Protein AF-A0A927LP57-F1 (afdb_monomer_lite)

pLDDT: mean 94.75, std 4.97, range [56.66, 98.31]

Foldseek 3Di:
DDLLVLQVVLQVCLVVVNLVVNQVSLVPDDPVSLLVSLVNHDLSSLVSCLVVVVSHDDDVSSNLSSVLSNQVPDQDDPVSLVVLLVSCVVPVRVSSVVSLLVCLQVVVDDPVSLVVCVVRNDDDPSSVLSSLLSVLVVCVVVLAADDLVNVVVCVVSVVLVSLLSCLVSVRYDLVSLVVLDQDDVPDPPNVSSNSSNVSSVVSVVD

Radius of gyration: 22.89 Å; chains: 1; bounding box: 53×31×64 Å

Structure (mmCIF, N/CA/C/O backbone):
data_AF-A0A927LP57-F1
#
_entry.id   AF-A0A927LP57-F1
#
loop_
_atom_site.group_PDB
_atom_site.id
_atom_site.type_symbol
_atom_site.label_atom_id
_atom_site.label_alt_id
_atom_site.label_comp_id
_atom_site.label_asym_id
_atom_site.label_entity_id
_atom_site.label_seq_id
_atom_site.pdbx_PDB_ins_code
_atom_site.Cartn_x
_atom_site.Cartn_y
_atom_site.Cartn_z
_atom_site.occupancy
_atom_site.B_iso_or_equiv
_atom_site.auth_seq_id
_atom_site.auth_comp_id
_atom_site.auth_asym_id
_atom_site.auth_atom_id
_atom_site.pdbx_PDB_model_num
ATOM 1 N N . MET A 1 1 ? 2.722 -14.437 -33.684 1.00 67.25 1 MET A N 1
ATOM 2 C CA . MET A 1 1 ? 3.941 -14.360 -32.850 1.00 67.25 1 MET A CA 1
ATOM 3 C C . MET A 1 1 ? 3.487 -14.418 -31.405 1.00 67.25 1 MET A C 1
ATOM 5 O O . MET A 1 1 ? 2.528 -13.724 -31.102 1.00 67.25 1 MET A O 1
ATOM 9 N N . SER A 1 2 ? 4.063 -15.284 -30.567 1.00 91.06 2 SER A N 1
ATOM 10 C CA . SER A 1 2 ? 3.601 -15.417 -29.177 1.00 91.06 2 SER A CA 1
ATOM 11 C C . SER A 1 2 ? 4.070 -14.239 -28.317 1.00 91.06 2 SER A C 1
ATOM 13 O O . SER A 1 2 ? 5.077 -13.599 -28.642 1.00 91.06 2 SER A O 1
ATOM 15 N N . LEU A 1 3 ? 3.360 -13.975 -27.219 1.00 94.00 3 LEU A N 1
ATOM 16 C CA . LEU A 1 3 ? 3.694 -12.899 -26.287 1.00 94.00 3 LEU A CA 1
ATOM 17 C C . LEU A 1 3 ? 5.066 -13.122 -25.633 1.00 94.00 3 LEU A C 1
ATOM 19 O O . LEU A 1 3 ? 5.843 -12.184 -25.497 1.00 94.00 3 LEU A O 1
ATOM 23 N N . GLU A 1 4 ? 5.422 -14.374 -25.340 1.00 95.94 4 GLU A N 1
ATOM 24 C CA . GLU A 1 4 ? 6.730 -14.744 -24.785 1.00 95.94 4 GLU A CA 1
ATOM 25 C C . GLU A 1 4 ? 7.865 -14.471 -25.776 1.00 95.94 4 GLU A C 1
ATOM 27 O O . GLU A 1 4 ? 8.953 -14.051 -25.393 1.00 95.94 4 GLU A O 1
ATOM 32 N N . THR A 1 5 ? 7.617 -14.682 -27.073 1.00 96.31 5 THR A N 1
ATOM 33 C CA . THR A 1 5 ? 8.593 -14.354 -28.121 1.00 96.31 5 THR A CA 1
ATOM 34 C C . THR A 1 5 ? 8.759 -12.841 -28.256 1.00 96.31 5 THR A C 1
ATOM 36 O O . THR A 1 5 ? 9.854 -12.361 -28.542 1.00 96.31 5 THR A O 1
ATOM 39 N N . ALA A 1 6 ? 7.686 -12.069 -28.066 1.00 96.44 6 ALA A N 1
ATOM 40 C CA . ALA A 1 6 ? 7.769 -10.615 -28.023 1.00 96.44 6 ALA A CA 1
ATOM 41 C C . ALA A 1 6 ? 8.547 -10.117 -26.802 1.00 96.44 6 ALA A C 1
ATOM 43 O O . ALA A 1 6 ? 9.437 -9.294 -26.989 1.00 96.44 6 ALA A O 1
ATOM 44 N N . ALA A 1 7 ? 8.274 -10.659 -25.612 1.00 97.56 7 ALA A N 1
ATOM 45 C CA . ALA A 1 7 ? 8.976 -10.315 -24.377 1.00 97.56 7 ALA A CA 1
ATOM 46 C C . ALA A 1 7 ? 10.491 -10.526 -24.506 1.00 97.56 7 ALA A C 1
ATOM 48 O O . ALA A 1 7 ? 11.238 -9.562 -24.404 1.00 97.56 7 ALA A O 1
ATOM 49 N N . LYS A 1 8 ? 10.929 -11.727 -24.915 1.00 97.50 8 LYS A N 1
ATOM 50 C CA . LYS A 1 8 ? 12.360 -12.033 -25.104 1.00 97.50 8 LYS A CA 1
ATOM 51 C C . LYS A 1 8 ? 13.067 -11.070 -26.054 1.00 97.50 8 LYS A C 1
ATOM 53 O O . LYS A 1 8 ? 14.202 -10.677 -25.819 1.00 97.50 8 LYS A O 1
ATOM 58 N N . GLN A 1 9 ? 12.401 -10.684 -27.142 1.00 97.56 9 GLN A N 1
ATOM 59 C CA . GLN A 1 9 ? 12.981 -9.717 -28.072 1.00 97.56 9 GLN A CA 1
ATOM 60 C C . GLN A 1 9 ? 13.046 -8.317 -27.464 1.00 97.56 9 GLN A C 1
ATOM 62 O O . GLN A 1 9 ? 14.027 -7.620 -27.684 1.00 97.56 9 GLN A O 1
ATOM 67 N N . ILE A 1 10 ? 12.044 -7.904 -26.686 1.00 97.88 10 ILE A N 1
ATOM 68 C CA . ILE A 1 10 ? 12.097 -6.640 -25.942 1.00 97.88 10 ILE A CA 1
ATOM 69 C C . ILE A 1 10 ? 13.270 -6.657 -24.950 1.00 97.88 10 ILE A C 1
ATOM 71 O O . ILE A 1 10 ? 14.004 -5.673 -24.890 1.00 97.88 10 ILE A O 1
ATOM 75 N N . ASP A 1 11 ? 13.500 -7.771 -24.252 1.00 98.19 11 ASP A N 1
ATOM 76 C CA . ASP A 1 11 ? 14.625 -7.913 -23.320 1.00 98.19 11 ASP A CA 1
ATOM 77 C C . ASP A 1 11 ? 15.984 -7.782 -24.030 1.00 98.19 11 ASP A C 1
ATOM 79 O O . ASP A 1 11 ? 16.848 -7.007 -23.614 1.00 98.19 11 ASP A O 1
ATOM 83 N N . GLU A 1 12 ? 16.164 -8.456 -25.171 1.00 97.69 12 GLU A N 1
ATOM 84 C CA . GLU A 1 12 ? 17.377 -8.328 -25.990 1.00 97.69 12 GLU A CA 1
ATOM 85 C C . GLU A 1 12 ? 17.610 -6.894 -26.495 1.00 97.69 12 GLU A C 1
ATOM 87 O O . GLU A 1 12 ? 18.753 -6.431 -26.561 1.00 97.69 12 GLU A O 1
ATOM 92 N N . LEU A 1 13 ? 16.538 -6.185 -26.860 1.00 97.69 13 LEU A N 1
ATOM 93 C CA . LEU A 1 13 ? 16.599 -4.794 -27.310 1.00 97.69 13 LEU A CA 1
ATOM 94 C C . LEU A 1 13 ? 16.943 -3.836 -26.160 1.00 97.69 13 LEU A C 1
ATOM 96 O O . LEU A 1 13 ? 17.666 -2.863 -26.383 1.00 97.69 13 LEU A O 1
ATOM 100 N N . ALA A 1 14 ? 16.470 -4.111 -24.941 1.00 97.12 14 ALA A N 1
ATOM 101 C CA . ALA A 1 14 ? 16.766 -3.307 -23.755 1.00 97.12 14 ALA A CA 1
ATOM 102 C C . ALA A 1 14 ? 18.251 -3.373 -23.382 1.00 97.12 14 ALA A C 1
ATOM 104 O O . ALA A 1 14 ? 18.864 -2.337 -23.130 1.00 97.12 14 ALA A O 1
ATOM 105 N N . ILE A 1 15 ? 18.867 -4.558 -23.471 1.00 96.44 15 ILE A N 1
ATOM 106 C CA . ILE A 1 15 ? 20.320 -4.738 -23.281 1.00 96.44 15 ILE A CA 1
ATOM 107 C C . ILE A 1 15 ? 21.130 -3.874 -24.263 1.00 96.44 15 ILE A C 1
ATOM 109 O O . ILE A 1 15 ? 22.234 -3.430 -23.950 1.00 96.44 15 ILE A O 1
ATOM 113 N N . ARG A 1 16 ? 20.585 -3.624 -25.458 1.00 96.62 16 ARG A N 1
ATOM 114 C CA . ARG A 1 16 ? 21.227 -2.855 -26.535 1.00 96.62 16 ARG A CA 1
ATOM 115 C C . ARG A 1 16 ? 20.821 -1.375 -26.564 1.00 96.62 16 ARG A C 1
ATOM 117 O O . ARG A 1 16 ? 21.179 -0.692 -27.520 1.00 96.62 16 ARG A O 1
ATOM 124 N N . ASP A 1 17 ? 20.069 -0.891 -25.571 1.00 95.19 17 ASP A N 1
ATOM 125 C CA . ASP A 1 17 ? 19.531 0.482 -25.496 1.00 95.19 17 ASP A CA 1
ATOM 126 C C . ASP A 1 17 ? 18.696 0.899 -26.734 1.00 95.19 17 ASP A C 1
ATOM 128 O O . ASP A 1 17 ? 18.686 2.053 -27.166 1.00 95.19 17 ASP A O 1
ATOM 132 N N . GLN A 1 18 ? 17.960 -0.044 -27.335 1.00 96.62 18 GLN A N 1
ATOM 133 C CA . GLN A 1 18 ? 17.196 0.185 -28.570 1.00 96.62 18 GLN A CA 1
ATOM 134 C C . GLN A 1 18 ? 15.740 0.608 -28.296 1.00 96.62 18 GLN A C 1
ATOM 136 O O . GLN A 1 18 ? 14.795 -0.071 -28.709 1.00 96.62 18 GLN A O 1
ATOM 141 N N . ALA A 1 19 ? 15.550 1.750 -27.623 1.00 95.44 19 ALA A N 1
ATOM 142 C CA . ALA A 1 19 ? 14.233 2.250 -27.197 1.00 95.44 19 ALA A CA 1
ATOM 143 C C . ALA A 1 19 ? 13.186 2.336 -28.326 1.00 95.44 19 ALA A C 1
ATOM 145 O O . ALA A 1 19 ? 12.059 1.880 -28.140 1.00 95.44 19 ALA A O 1
ATOM 146 N N . ASP A 1 20 ? 13.554 2.832 -29.512 1.00 96.25 20 ASP A N 1
ATOM 147 C CA . ASP A 1 20 ? 12.623 2.938 -30.649 1.00 96.25 20 ASP A CA 1
ATOM 148 C C . ASP A 1 20 ? 12.115 1.564 -31.102 1.00 96.25 20 ASP A C 1
ATOM 150 O O . ASP A 1 20 ? 10.939 1.390 -31.424 1.00 96.25 20 ASP A O 1
ATOM 154 N N . SER A 1 21 ? 12.992 0.556 -31.078 1.00 97.06 21 SER A N 1
ATOM 155 C CA . SER A 1 21 ? 12.637 -0.817 -31.452 1.00 97.06 21 SER A CA 1
ATOM 156 C C . SER A 1 21 ? 11.738 -1.470 -30.404 1.00 97.06 21 SER A C 1
ATOM 158 O O . SER A 1 21 ? 10.791 -2.169 -30.763 1.00 97.06 21 SER A O 1
ATOM 160 N N . ILE A 1 22 ? 11.982 -1.204 -29.117 1.00 97.38 22 ILE A N 1
ATOM 161 C CA . ILE A 1 22 ? 11.099 -1.634 -28.023 1.00 97.38 22 ILE A CA 1
ATOM 162 C C . ILE A 1 22 ? 9.716 -1.000 -28.186 1.00 97.38 22 ILE A C 1
ATOM 164 O O . ILE A 1 22 ? 8.706 -1.696 -28.102 1.00 97.38 22 ILE A O 1
ATOM 168 N N . ASN A 1 23 ? 9.668 0.303 -28.472 1.00 96.12 23 ASN A N 1
ATOM 169 C CA . ASN A 1 23 ? 8.427 1.049 -28.644 1.00 96.12 23 ASN A CA 1
ATOM 170 C C . ASN A 1 23 ? 7.586 0.479 -29.795 1.00 96.12 23 ASN A C 1
ATOM 172 O O . ASN A 1 23 ? 6.424 0.128 -29.597 1.00 96.12 23 ASN A O 1
ATOM 176 N N . LEU A 1 24 ? 8.194 0.289 -30.972 1.00 96.06 24 LEU A N 1
ATOM 177 C CA . LEU A 1 24 ? 7.538 -0.354 -32.115 1.00 96.06 24 LEU A CA 1
ATOM 178 C C . LEU A 1 24 ? 7.051 -1.761 -31.773 1.00 96.06 24 LEU A C 1
ATOM 180 O O . LEU A 1 24 ? 5.960 -2.162 -32.183 1.00 96.06 24 LEU A O 1
ATOM 184 N N . ARG A 1 25 ? 7.844 -2.516 -31.007 1.00 96.31 25 ARG A N 1
ATOM 185 C CA . ARG A 1 25 ? 7.491 -3.884 -30.652 1.00 96.31 25 ARG A CA 1
ATOM 186 C C . ARG A 1 25 ? 6.288 -3.941 -29.722 1.00 96.31 25 ARG A C 1
ATOM 188 O O . ARG A 1 25 ? 5.373 -4.707 -30.008 1.00 96.31 25 ARG A O 1
ATOM 195 N N . ILE A 1 26 ? 6.253 -3.123 -28.674 1.00 96.25 26 ILE A N 1
ATOM 196 C CA . ILE A 1 26 ? 5.101 -3.040 -27.767 1.00 96.25 26 ILE A CA 1
ATOM 197 C C . ILE A 1 26 ? 3.864 -2.558 -28.533 1.00 96.25 26 ILE A C 1
ATOM 199 O O . ILE A 1 26 ? 2.825 -3.205 -28.463 1.00 96.25 26 ILE A O 1
ATOM 203 N N . LEU A 1 27 ? 3.983 -1.507 -29.349 1.00 96.19 27 LEU A N 1
ATOM 204 C CA . LEU A 1 27 ? 2.865 -0.971 -30.137 1.00 96.19 27 LEU A CA 1
ATOM 205 C C . LEU A 1 27 ? 2.302 -1.960 -31.170 1.00 96.19 27 LEU A C 1
ATOM 207 O O . LEU A 1 27 ? 1.139 -1.847 -31.550 1.00 96.19 27 LEU A O 1
ATOM 211 N N . SER A 1 28 ? 3.099 -2.935 -31.616 1.00 95.69 28 SER A N 1
ATOM 212 C CA . SER A 1 28 ? 2.641 -3.990 -32.529 1.00 95.69 28 SER A CA 1
ATOM 213 C C . SER A 1 28 ? 1.799 -5.085 -31.858 1.00 95.69 28 SER A C 1
ATOM 215 O O . SER A 1 28 ? 1.191 -5.900 -32.553 1.00 95.69 28 SER A O 1
ATOM 217 N N . LEU A 1 29 ? 1.770 -5.131 -30.521 1.00 96.19 29 LEU A N 1
ATOM 218 C CA . LEU A 1 29 ? 0.961 -6.078 -29.756 1.00 96.19 29 LEU A CA 1
ATOM 219 C C . LEU A 1 29 ? -0.501 -5.624 -29.679 1.00 96.19 29 LEU A C 1
ATOM 221 O O . LEU A 1 29 ? -0.807 -4.436 -29.796 1.00 96.19 29 LEU A O 1
ATOM 225 N N . SER A 1 30 ? -1.411 -6.566 -29.417 1.00 95.56 30 SER A N 1
ATOM 226 C CA . SER A 1 30 ? -2.801 -6.223 -29.100 1.00 95.56 30 SER A CA 1
ATOM 227 C C . SER A 1 30 ? -2.873 -5.410 -27.800 1.00 95.56 30 SER A C 1
ATOM 229 O O . SER A 1 30 ? -2.013 -5.549 -26.934 1.00 95.56 30 SER A O 1
ATOM 231 N N . SER A 1 31 ? -3.909 -4.592 -27.602 1.00 94.12 31 SER A N 1
ATOM 232 C CA . SER A 1 31 ? -4.035 -3.779 -26.378 1.00 94.12 31 SER A CA 1
ATOM 233 C C . SER A 1 31 ? -4.022 -4.619 -25.091 1.00 94.12 31 SER A C 1
ATOM 235 O O . SER A 1 31 ? -3.426 -4.215 -24.097 1.00 94.12 31 SER A O 1
ATOM 237 N N . SER A 1 32 ? -4.624 -5.814 -25.115 1.00 94.50 32 SER A N 1
ATOM 238 C CA . SER A 1 32 ? -4.597 -6.749 -23.978 1.00 94.50 32 SER A CA 1
ATOM 239 C C . SER A 1 32 ? -3.185 -7.270 -23.695 1.00 94.50 32 SER A C 1
ATOM 241 O O . SER A 1 32 ? -2.778 -7.388 -22.538 1.00 94.50 32 SER A O 1
ATOM 243 N N . ASP A 1 33 ? -2.431 -7.567 -24.752 1.00 96.75 33 ASP A N 1
ATOM 244 C CA . ASP A 1 33 ? -1.053 -8.043 -24.660 1.00 96.75 33 ASP A CA 1
ATOM 245 C C . ASP A 1 33 ? -0.110 -6.941 -24.175 1.00 96.75 33 ASP A C 1
ATOM 247 O O . ASP A 1 33 ? 0.752 -7.201 -23.340 1.00 96.75 33 ASP A O 1
ATOM 251 N N . GLN A 1 34 ? -0.305 -5.700 -24.633 1.00 96.25 34 GLN A N 1
ATOM 252 C CA . GLN A 1 34 ? 0.455 -4.541 -24.158 1.00 96.25 34 GLN A CA 1
ATOM 253 C C . GLN A 1 34 ? 0.298 -4.356 -22.648 1.00 96.25 34 GLN A C 1
ATOM 255 O O . GLN A 1 34 ? 1.288 -4.207 -21.940 1.00 96.25 34 GLN A O 1
ATOM 260 N N . LEU A 1 35 ? -0.930 -4.436 -22.130 1.00 95.56 35 LEU A N 1
ATOM 261 C CA . LEU A 1 35 ? -1.181 -4.324 -20.691 1.00 95.56 35 LEU A CA 1
ATOM 262 C C . LEU A 1 35 ? -0.593 -5.497 -19.895 1.00 95.56 35 LEU A C 1
ATOM 264 O O . LEU A 1 35 ? -0.274 -5.336 -18.720 1.00 95.56 35 LEU A O 1
ATOM 268 N N . SER A 1 36 ? -0.405 -6.661 -20.521 1.00 96.12 36 SER A N 1
ATOM 269 C CA . SER A 1 36 ? 0.056 -7.887 -19.855 1.00 96.12 36 SER A CA 1
ATOM 270 C C . SER A 1 36 ? 1.558 -8.155 -20.005 1.00 96.12 36 SER A C 1
ATOM 272 O O . SER A 1 36 ? 2.104 -8.965 -19.256 1.00 96.12 36 SER A O 1
ATOM 274 N N . ILE A 1 37 ? 2.246 -7.475 -20.932 1.00 96.88 37 ILE A N 1
ATOM 275 C CA . ILE A 1 37 ? 3.642 -7.779 -21.294 1.00 96.88 37 ILE A CA 1
ATOM 276 C C . ILE A 1 37 ? 4.598 -7.682 -20.102 1.00 96.88 37 ILE A C 1
ATOM 278 O O . ILE A 1 37 ? 5.521 -8.481 -19.991 1.00 96.88 37 ILE A O 1
ATOM 282 N N . HIS A 1 38 ? 4.332 -6.765 -19.167 1.00 96.38 38 HIS A N 1
ATOM 283 C CA . HIS A 1 38 ? 5.128 -6.557 -17.956 1.00 96.38 38 HIS A CA 1
ATOM 284 C C . HIS A 1 38 ? 5.298 -7.828 -17.107 1.00 96.38 38 HIS A C 1
ATOM 286 O O . HIS A 1 38 ? 6.255 -7.929 -16.346 1.00 96.38 38 HIS A O 1
ATOM 292 N N . GLY A 1 39 ? 4.380 -8.796 -17.214 1.00 95.62 39 GLY A N 1
ATOM 293 C CA . GLY A 1 39 ? 4.465 -10.070 -16.502 1.00 95.62 39 GLY A CA 1
ATOM 294 C C . GLY A 1 39 ? 5.529 -11.029 -17.045 1.00 95.62 39 GLY A C 1
ATOM 295 O O . GLY A 1 39 ? 5.815 -12.025 -16.386 1.00 95.62 39 GLY A O 1
ATOM 296 N N . LEU A 1 40 ? 6.090 -10.744 -18.225 1.00 97.12 40 LEU A N 1
ATOM 297 C CA . LEU A 1 40 ? 7.044 -11.602 -18.933 1.00 97.12 40 LEU A CA 1
ATOM 298 C C . LEU A 1 40 ? 8.413 -10.952 -19.163 1.00 97.12 40 LEU A C 1
ATOM 300 O O . LEU A 1 40 ? 9.319 -11.650 -19.601 1.00 97.12 40 LEU A O 1
ATOM 304 N N . LEU A 1 41 ? 8.546 -9.645 -18.920 1.00 97.69 41 LEU A N 1
ATOM 305 C CA . LEU A 1 41 ? 9.805 -8.921 -19.101 1.00 97.69 41 LEU A CA 1
ATOM 306 C C . LEU A 1 41 ? 10.765 -9.191 -17.942 1.00 97.69 41 LEU A C 1
ATOM 308 O O . LEU A 1 41 ? 10.347 -9.286 -16.783 1.00 97.69 41 LEU A O 1
ATOM 312 N N . ASP A 1 42 ? 12.056 -9.230 -18.254 1.00 96.94 42 ASP A N 1
ATOM 313 C CA . ASP A 1 42 ? 13.093 -9.391 -17.243 1.00 96.94 42 ASP A CA 1
ATOM 314 C C . ASP A 1 42 ? 13.198 -8.144 -16.340 1.00 96.94 42 ASP A C 1
ATOM 316 O O . ASP A 1 42 ? 12.939 -7.018 -16.785 1.00 96.94 42 ASP A O 1
ATOM 320 N N . PRO A 1 43 ? 13.639 -8.285 -15.072 1.00 95.75 43 PRO A N 1
ATOM 321 C CA . PRO A 1 43 ? 13.762 -7.154 -14.148 1.00 95.75 43 PRO A CA 1
ATOM 322 C C . PRO A 1 43 ? 14.608 -5.994 -14.691 1.00 95.75 43 PRO A C 1
ATOM 324 O O . PRO A 1 43 ? 14.244 -4.834 -14.510 1.00 95.75 43 PRO A O 1
ATOM 327 N N . GLY A 1 44 ? 15.700 -6.298 -15.405 1.00 96.31 44 GLY A N 1
ATOM 328 C CA . GLY A 1 44 ? 16.550 -5.278 -16.026 1.00 96.31 44 GLY A CA 1
ATOM 329 C C . GLY A 1 44 ? 15.829 -4.488 -17.121 1.00 96.31 44 GLY A C 1
ATOM 330 O O . GLY A 1 44 ? 16.024 -3.282 -17.246 1.00 96.31 44 GLY A O 1
ATOM 331 N N . THR A 1 45 ? 14.938 -5.137 -17.869 1.00 97.69 45 THR A N 1
ATOM 332 C CA . THR A 1 45 ? 14.103 -4.500 -18.892 1.00 97.69 45 THR A CA 1
ATOM 333 C C . THR A 1 45 ? 13.030 -3.618 -18.269 1.00 97.69 45 THR A C 1
ATOM 335 O O . THR A 1 45 ? 12.819 -2.492 -18.721 1.00 97.69 45 THR A O 1
ATOM 338 N N . LEU A 1 46 ? 12.373 -4.098 -17.207 1.00 97.19 46 LEU A N 1
ATOM 339 C CA . LEU A 1 46 ? 11.401 -3.307 -16.450 1.00 97.19 46 LEU A CA 1
ATOM 340 C C . LEU A 1 46 ? 12.049 -2.039 -15.882 1.00 97.19 46 LEU A C 1
ATOM 342 O O . LEU A 1 46 ? 11.485 -0.951 -16.020 1.00 97.19 46 LEU A O 1
ATOM 346 N N . GLU A 1 47 ? 13.245 -2.158 -15.301 1.00 95.50 47 GLU A N 1
ATOM 347 C CA . GLU A 1 47 ? 14.004 -1.010 -14.803 1.00 95.50 47 GLU A CA 1
ATOM 348 C C . GLU A 1 47 ? 14.407 -0.072 -15.943 1.00 95.50 47 GLU A C 1
ATOM 350 O O . GLU A 1 47 ? 14.156 1.132 -15.860 1.00 95.50 47 GLU A O 1
ATOM 355 N N . TYR A 1 48 ? 14.953 -0.609 -17.037 1.00 96.69 48 TYR A N 1
ATOM 356 C CA . TYR A 1 48 ? 15.336 0.177 -18.206 1.00 96.69 48 TYR A CA 1
ATOM 357 C C . TYR A 1 48 ? 14.164 1.013 -18.734 1.00 96.69 48 TYR A C 1
ATOM 359 O O . TYR A 1 48 ? 14.309 2.228 -18.891 1.00 96.69 48 TYR A O 1
ATOM 367 N N . ILE A 1 49 ? 12.996 0.396 -18.948 1.00 96.25 49 ILE A N 1
ATOM 368 C CA . ILE A 1 49 ? 11.801 1.097 -19.433 1.00 96.25 49 ILE A CA 1
ATOM 369 C C . ILE A 1 49 ? 11.321 2.125 -18.402 1.00 96.25 49 ILE A C 1
ATOM 371 O O . ILE A 1 49 ? 11.024 3.256 -18.774 1.00 96.25 49 ILE A O 1
ATOM 375 N N . THR A 1 50 ? 11.299 1.783 -17.111 1.00 94.38 50 THR A N 1
ATOM 376 C CA . THR A 1 50 ? 10.843 2.686 -16.036 1.00 94.38 50 THR A CA 1
ATOM 377 C C . THR A 1 50 ? 11.714 3.945 -15.929 1.00 94.38 50 THR A C 1
ATOM 379 O O . THR A 1 50 ? 11.190 5.062 -15.842 1.00 94.38 50 THR A O 1
ATOM 382 N N . MET A 1 51 ? 13.040 3.790 -16.009 1.00 92.00 51 MET A N 1
ATOM 383 C CA . MET A 1 51 ? 14.002 4.903 -15.968 1.00 92.00 51 MET A CA 1
ATOM 384 C C . MET A 1 51 ? 13.981 5.755 -17.241 1.00 92.00 51 MET A C 1
ATOM 386 O O . MET A 1 51 ? 14.291 6.943 -17.197 1.00 92.00 51 MET A O 1
ATOM 390 N N . ASN A 1 52 ? 13.599 5.164 -18.374 1.00 93.50 52 ASN A N 1
ATOM 391 C CA . ASN A 1 52 ? 13.580 5.811 -19.684 1.00 93.50 52 ASN A CA 1
ATOM 392 C C . ASN A 1 52 ? 12.160 6.089 -20.196 1.00 93.50 52 ASN A C 1
ATOM 394 O O . ASN A 1 52 ? 11.989 6.344 -21.384 1.00 93.50 52 ASN A O 1
ATOM 398 N N . ARG A 1 53 ? 11.138 6.055 -19.330 1.00 91.50 53 ARG A N 1
ATOM 399 C CA . ARG A 1 53 ? 9.708 6.057 -19.711 1.00 91.50 53 ARG A CA 1
ATOM 400 C C . ARG A 1 53 ? 9.307 7.179 -20.679 1.00 91.50 53 ARG A C 1
ATOM 402 O O . ARG A 1 53 ? 8.463 6.970 -21.543 1.00 91.50 53 ARG A O 1
ATOM 409 N N . VAL A 1 54 ? 9.963 8.338 -20.579 1.00 91.38 54 VAL A N 1
ATOM 410 C CA . VAL A 1 54 ? 9.753 9.510 -21.449 1.00 91.38 54 VAL A CA 1
ATOM 411 C C . VAL A 1 54 ? 10.149 9.273 -22.912 1.00 91.38 54 VAL A C 1
ATOM 413 O O . VAL A 1 54 ? 9.676 9.984 -23.791 1.00 91.38 54 VAL A O 1
ATOM 416 N N . ARG A 1 55 ? 11.005 8.279 -23.190 1.00 94.12 55 ARG A N 1
ATOM 417 C CA . ARG A 1 55 ? 11.421 7.882 -24.547 1.00 94.12 55 ARG A CA 1
ATOM 418 C C . ARG A 1 55 ? 10.371 7.020 -25.253 1.00 94.12 55 ARG A C 1
ATOM 420 O O . ARG A 1 55 ? 10.492 6.795 -26.451 1.00 94.12 55 ARG A O 1
ATOM 427 N N . PHE A 1 56 ? 9.362 6.527 -24.535 1.00 94.94 56 PHE A N 1
ATOM 428 C CA . PHE A 1 56 ? 8.365 5.608 -25.076 1.00 94.94 56 PHE A CA 1
ATOM 429 C C . PHE A 1 56 ? 7.023 6.297 -25.315 1.00 94.94 56 PHE A C 1
ATOM 431 O O . PHE A 1 56 ? 6.545 7.078 -24.491 1.00 94.94 56 PHE A O 1
ATOM 438 N N . THR A 1 57 ? 6.388 5.965 -26.440 1.00 94.75 57 THR A N 1
ATOM 439 C CA . THR A 1 57 ? 5.144 6.603 -26.899 1.00 94.75 57 THR A CA 1
ATOM 440 C C . THR A 1 57 ? 3.924 5.690 -26.800 1.00 94.75 57 THR A C 1
ATOM 442 O O . THR A 1 57 ? 2.850 6.082 -27.247 1.00 94.75 57 THR A O 1
ATOM 445 N N . PHE A 1 58 ? 4.070 4.471 -26.272 1.00 93.69 58 PHE A N 1
ATOM 446 C CA . PHE A 1 58 ? 2.919 3.641 -25.921 1.00 93.69 58 PHE A CA 1
ATOM 447 C C . PHE A 1 58 ? 2.134 4.235 -24.744 1.00 93.69 58 PHE A C 1
ATOM 449 O O . PHE A 1 58 ? 2.608 5.143 -24.057 1.00 93.69 58 PHE A O 1
ATOM 456 N N . ASP A 1 59 ? 0.916 3.731 -24.561 1.00 93.44 59 ASP A N 1
ATOM 457 C CA . ASP A 1 59 ? -0.081 4.281 -23.645 1.00 93.44 59 ASP A CA 1
ATOM 458 C C . ASP A 1 59 ? 0.404 4.346 -22.186 1.00 93.44 59 ASP A C 1
ATOM 460 O O . ASP A 1 59 ? 1.143 3.475 -21.714 1.00 93.44 59 ASP A O 1
ATOM 464 N N . ASP A 1 60 ? -0.033 5.375 -21.460 1.00 93.06 60 ASP A N 1
ATOM 465 C CA . ASP A 1 60 ? 0.377 5.590 -20.072 1.00 93.06 60 ASP A CA 1
ATOM 466 C C . ASP A 1 60 ? -0.093 4.465 -19.144 1.00 93.06 60 ASP A C 1
ATOM 468 O O . ASP A 1 60 ? 0.639 4.117 -18.221 1.00 93.06 60 ASP A O 1
ATOM 472 N N . ALA A 1 61 ? -1.219 3.799 -19.423 1.00 93.81 61 ALA A N 1
ATOM 473 C CA . ALA A 1 61 ? -1.633 2.629 -18.649 1.00 93.81 61 ALA A CA 1
ATOM 474 C C . ALA A 1 61 ? -0.603 1.491 -18.755 1.00 93.81 61 ALA A C 1
ATOM 476 O O . ALA A 1 61 ? -0.290 0.828 -17.767 1.00 93.81 61 ALA A O 1
ATOM 477 N N . VAL A 1 62 ? -0.010 1.283 -19.936 1.00 95.81 62 VAL A N 1
ATOM 478 C CA . VAL A 1 62 ? 1.048 0.278 -20.132 1.00 95.81 62 VAL A CA 1
ATOM 479 C C . VAL A 1 62 ? 2.304 0.672 -19.354 1.00 95.81 62 VAL A C 1
ATOM 481 O O . VAL A 1 62 ? 2.903 -0.176 -18.687 1.00 95.81 62 VAL A O 1
ATOM 484 N N . LYS A 1 63 ? 2.680 1.960 -19.378 1.00 95.38 63 LYS A N 1
ATOM 485 C CA . LYS A 1 63 ? 3.791 2.477 -18.563 1.00 95.38 63 LYS A CA 1
ATOM 486 C C . LYS A 1 63 ? 3.530 2.254 -17.076 1.00 95.38 63 LYS A C 1
ATOM 488 O O . LYS A 1 63 ? 4.419 1.755 -16.396 1.00 95.38 63 LYS A O 1
ATOM 493 N N . GLU A 1 64 ? 2.329 2.546 -16.577 1.00 95.31 64 GLU A N 1
ATOM 494 C CA . GLU A 1 64 ? 1.975 2.320 -15.172 1.00 95.31 64 GLU A CA 1
ATOM 495 C C . GLU A 1 64 ? 2.113 0.848 -14.773 1.00 95.31 64 GLU A C 1
ATOM 497 O O . GLU A 1 64 ? 2.703 0.545 -13.735 1.00 95.31 64 GLU A O 1
ATOM 502 N N . HIS A 1 65 ? 1.645 -0.080 -15.610 1.00 95.81 65 HIS A N 1
ATOM 503 C CA . HIS A 1 65 ? 1.797 -1.514 -15.361 1.00 95.81 65 HIS A CA 1
ATOM 504 C C . HIS A 1 65 ? 3.269 -1.953 -15.305 1.00 95.81 65 HIS A C 1
ATOM 506 O O . HIS A 1 65 ? 3.640 -2.753 -14.442 1.00 95.81 65 HIS A O 1
ATOM 512 N N . ILE A 1 66 ? 4.119 -1.409 -16.182 1.00 96.56 66 ILE A N 1
ATOM 513 C CA . ILE A 1 66 ? 5.565 -1.675 -16.184 1.00 96.56 66 ILE A CA 1
ATOM 514 C C . ILE A 1 66 ? 6.236 -1.087 -14.935 1.00 96.56 66 ILE A C 1
ATOM 516 O O . ILE A 1 66 ? 6.986 -1.796 -14.264 1.00 96.56 66 ILE A O 1
ATOM 520 N N . VAL A 1 67 ? 5.927 0.163 -14.577 1.00 96.06 67 VAL A N 1
ATOM 521 C CA . VAL A 1 67 ? 6.449 0.825 -13.367 1.00 96.06 67 VAL A CA 1
ATOM 522 C C . VAL A 1 67 ? 6.050 0.048 -12.116 1.00 96.06 67 VAL A C 1
ATOM 524 O O . VAL A 1 67 ? 6.884 -0.231 -11.254 1.00 96.06 67 VAL A O 1
ATOM 527 N N . TRP A 1 68 ? 4.789 -0.371 -12.024 1.00 96.38 68 TRP A N 1
ATOM 528 C CA . TRP A 1 68 ? 4.324 -1.199 -10.920 1.00 96.38 68 TRP A CA 1
ATOM 529 C C . TRP A 1 68 ? 5.082 -2.531 -10.855 1.00 96.38 68 TRP A C 1
ATOM 531 O O . TRP A 1 68 ? 5.556 -2.922 -9.787 1.00 96.38 68 TRP A O 1
ATOM 541 N N . ALA A 1 69 ? 5.251 -3.215 -11.991 1.00 96.50 69 ALA A N 1
ATOM 542 C CA . ALA A 1 69 ? 5.985 -4.476 -12.064 1.00 96.50 69 ALA A CA 1
ATOM 543 C C . ALA A 1 69 ? 7.462 -4.332 -11.667 1.00 96.50 69 ALA A C 1
ATOM 545 O O . ALA A 1 69 ? 7.993 -5.219 -10.998 1.00 96.50 69 ALA A O 1
ATOM 546 N N . CYS A 1 70 ? 8.094 -3.208 -12.019 1.00 96.00 70 CYS A N 1
ATOM 547 C CA . CYS A 1 70 ? 9.473 -2.883 -11.660 1.00 96.00 70 CYS A CA 1
ATOM 548 C C . CYS A 1 70 ? 9.684 -2.843 -10.136 1.00 96.00 70 CYS A C 1
ATOM 550 O O . CYS A 1 70 ? 10.717 -3.298 -9.641 1.00 96.00 70 CYS A O 1
ATOM 552 N N . TYR A 1 71 ? 8.707 -2.331 -9.379 1.00 95.44 71 TYR A N 1
ATOM 553 C CA . TYR A 1 71 ? 8.854 -2.092 -7.938 1.00 95.44 71 TYR A CA 1
ATOM 554 C C . TYR A 1 71 ? 8.147 -3.099 -7.029 1.00 95.44 71 TYR A C 1
ATOM 556 O O . TYR A 1 71 ? 8.591 -3.295 -5.901 1.00 95.44 71 TYR A O 1
ATOM 564 N N . ARG A 1 72 ? 7.078 -3.769 -7.483 1.00 92.69 72 ARG A N 1
ATOM 565 C CA . ARG A 1 72 ? 6.188 -4.578 -6.617 1.00 92.69 72 ARG A CA 1
ATOM 566 C C . ARG A 1 72 ? 6.865 -5.684 -5.802 1.00 92.69 72 ARG A C 1
ATOM 568 O O . ARG A 1 72 ? 6.317 -6.093 -4.783 1.00 92.69 72 ARG A O 1
ATOM 575 N N . ASN A 1 73 ? 8.004 -6.190 -6.272 1.00 88.31 73 ASN A N 1
ATOM 576 C CA . ASN A 1 73 ? 8.736 -7.297 -5.654 1.00 88.31 73 ASN A CA 1
ATOM 577 C C . ASN A 1 73 ? 10.048 -6.849 -4.992 1.00 88.31 73 ASN A C 1
ATOM 579 O O . ASN A 1 73 ? 10.791 -7.698 -4.507 1.00 88.31 73 ASN A O 1
ATOM 583 N N . GLN A 1 74 ? 10.360 -5.550 -5.002 1.00 92.88 74 GLN A N 1
ATOM 584 C CA . GLN A 1 74 ? 11.557 -5.046 -4.340 1.00 92.88 74 GLN A CA 1
ATOM 585 C C . GLN A 1 74 ? 11.366 -5.050 -2.823 1.00 92.88 74 GLN A C 1
ATOM 587 O O . GLN A 1 74 ? 10.270 -4.800 -2.317 1.00 92.88 74 GLN A O 1
ATOM 592 N N . GLU A 1 75 ? 12.444 -5.342 -2.099 1.00 94.06 75 GLU A N 1
ATOM 593 C CA . GLU A 1 75 ? 12.443 -5.264 -0.645 1.00 94.06 75 GLU A CA 1
ATOM 594 C C . GLU A 1 75 ? 12.265 -3.811 -0.197 1.00 94.06 75 GLU A C 1
ATOM 596 O O . GLU A 1 75 ? 12.907 -2.888 -0.710 1.00 94.06 75 GLU A O 1
ATOM 601 N N . TRP A 1 76 ? 11.368 -3.611 0.766 1.00 96.38 76 TRP A N 1
ATOM 602 C CA . TRP A 1 76 ? 11.104 -2.287 1.297 1.00 96.38 76 TRP A CA 1
ATOM 603 C C . TRP A 1 76 ? 12.314 -1.760 2.074 1.00 96.38 76 TRP A C 1
ATOM 605 O O . TRP A 1 76 ? 12.844 -2.431 2.955 1.00 96.38 76 TRP A O 1
ATOM 615 N N . SER A 1 77 ? 12.749 -0.545 1.749 1.00 96.38 77 SER A N 1
ATOM 616 C CA . SER A 1 77 ? 13.907 0.109 2.360 1.00 96.38 77 SER A CA 1
ATOM 617 C C . SER A 1 77 ? 13.799 1.628 2.236 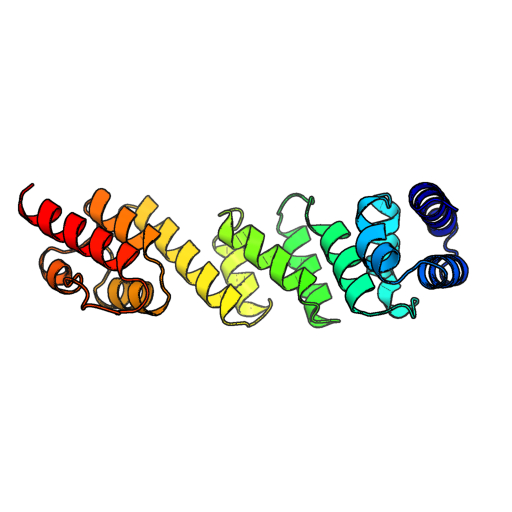1.00 96.38 77 SER A C 1
ATOM 619 O O . SER A 1 77 ? 13.053 2.135 1.394 1.00 96.38 77 SER A O 1
ATOM 621 N N . ASP A 1 78 ? 14.596 2.365 3.015 1.00 96.62 78 ASP A N 1
ATOM 622 C CA . ASP A 1 78 ? 14.694 3.829 2.898 1.00 96.62 78 ASP A CA 1
ATOM 623 C C . ASP A 1 78 ? 15.102 4.262 1.485 1.00 96.62 78 ASP A C 1
ATOM 625 O O . ASP A 1 78 ? 14.560 5.222 0.936 1.00 96.62 78 ASP A O 1
ATOM 629 N N . ALA A 1 79 ? 16.027 3.522 0.866 1.00 96.44 79 ALA A N 1
ATOM 630 C CA . ALA A 1 79 ? 16.481 3.788 -0.493 1.00 96.44 79 ALA A CA 1
ATOM 631 C C . ALA A 1 79 ? 15.340 3.640 -1.511 1.00 96.44 79 ALA A C 1
ATOM 633 O O . ALA A 1 79 ? 15.175 4.506 -2.374 1.00 96.44 79 ALA A O 1
ATOM 634 N N . LEU A 1 80 ? 14.528 2.583 -1.385 1.00 96.50 80 LEU A N 1
ATOM 635 C CA . LEU A 1 80 ? 13.362 2.384 -2.243 1.00 96.50 80 LEU A CA 1
ATOM 636 C C . LEU A 1 80 ? 12.319 3.484 -2.019 1.00 96.50 80 LEU A C 1
ATOM 638 O O . LEU A 1 80 ? 11.846 4.072 -2.988 1.00 96.50 80 LEU A O 1
ATOM 642 N N . LEU A 1 81 ? 11.998 3.816 -0.766 1.00 97.56 81 LEU A N 1
ATOM 643 C CA . LEU A 1 81 ? 11.039 4.874 -0.450 1.00 97.56 81 LEU A CA 1
ATOM 644 C C . LEU A 1 81 ? 11.463 6.225 -1.046 1.00 97.56 81 LEU A C 1
ATOM 646 O O . LEU A 1 81 ? 10.663 6.892 -1.704 1.00 97.56 81 LEU A O 1
ATOM 650 N N . LEU A 1 82 ? 12.729 6.613 -0.872 1.00 96.56 82 LEU A N 1
ATOM 651 C CA . LEU A 1 82 ? 13.272 7.845 -1.448 1.00 96.56 82 LEU A CA 1
ATOM 652 C C . LEU A 1 82 ? 13.206 7.839 -2.980 1.00 96.56 82 LEU A C 1
ATOM 654 O O . LEU A 1 82 ? 12.872 8.866 -3.578 1.00 96.56 82 LEU A O 1
ATOM 658 N N . LYS A 1 83 ? 13.484 6.692 -3.616 1.00 95.00 83 LYS A N 1
ATOM 659 C CA . LYS A 1 83 ? 13.362 6.520 -5.070 1.00 95.00 83 LYS A CA 1
ATOM 660 C C . LYS A 1 83 ? 11.914 6.721 -5.530 1.00 95.00 83 LYS A C 1
ATOM 662 O O . LYS A 1 83 ? 11.677 7.548 -6.408 1.00 95.00 83 LYS A O 1
ATOM 667 N N . LEU A 1 84 ? 10.951 6.060 -4.885 1.00 96.00 84 LEU A N 1
ATOM 668 C CA . LEU A 1 84 ? 9.522 6.174 -5.205 1.00 96.00 84 LEU A CA 1
ATOM 669 C C . LEU A 1 84 ? 9.003 7.607 -5.030 1.00 96.00 84 LEU A C 1
ATOM 671 O O . LEU A 1 84 ? 8.318 8.120 -5.910 1.00 96.00 84 LEU A O 1
ATOM 675 N N . ILE A 1 85 ? 9.366 8.281 -3.933 1.00 95.94 85 ILE A N 1
ATOM 676 C CA . ILE A 1 85 ? 8.995 9.684 -3.686 1.00 95.94 85 ILE A CA 1
ATOM 677 C C . ILE A 1 85 ? 9.567 10.600 -4.772 1.00 95.94 85 ILE A C 1
ATOM 679 O O . ILE A 1 85 ? 8.872 11.484 -5.276 1.00 95.94 85 ILE A O 1
ATOM 683 N N . LYS A 1 86 ? 10.840 10.407 -5.134 1.00 94.00 86 LYS A N 1
ATOM 684 C CA . LYS A 1 86 ? 11.494 11.202 -6.177 1.00 94.00 86 LYS A CA 1
ATOM 685 C C . LYS A 1 86 ? 10.799 11.019 -7.525 1.00 94.00 86 LYS A C 1
ATOM 687 O O . LYS A 1 86 ? 10.566 12.008 -8.211 1.00 94.00 86 LYS A O 1
ATOM 692 N N . GLU A 1 87 ? 10.477 9.783 -7.891 1.00 92.12 87 GLU A N 1
ATOM 693 C CA . GLU A 1 87 ? 9.806 9.476 -9.155 1.00 92.12 87 GLU A CA 1
ATOM 694 C C . GLU A 1 87 ? 8.377 10.003 -9.189 1.00 92.12 87 GLU A C 1
ATOM 696 O O . GLU A 1 87 ? 8.004 10.641 -10.167 1.00 92.12 87 GLU A O 1
ATOM 701 N N . TYR A 1 88 ? 7.625 9.858 -8.097 1.00 93.31 88 TYR A N 1
ATOM 702 C CA . TYR A 1 88 ? 6.258 10.367 -7.995 1.00 93.31 88 TYR A CA 1
ATOM 703 C C . TYR A 1 88 ? 6.190 11.893 -8.154 1.00 93.31 88 TYR A C 1
ATOM 705 O O . TYR A 1 88 ? 5.285 12.419 -8.796 1.00 93.31 88 TYR A O 1
ATOM 713 N N . LYS A 1 89 ? 7.177 12.624 -7.616 1.00 91.56 89 LYS A N 1
ATOM 714 C CA . LYS A 1 89 ? 7.276 14.083 -7.801 1.00 91.56 89 LYS A CA 1
ATOM 715 C C . LYS A 1 89 ? 7.544 14.495 -9.248 1.00 91.56 89 LYS A C 1
ATOM 717 O O . LYS A 1 89 ? 7.263 15.638 -9.599 1.00 91.56 89 LYS A O 1
ATOM 722 N N . GLN A 1 90 ? 8.144 13.616 -10.048 1.00 88.62 90 GLN A N 1
ATOM 723 C CA . GLN A 1 90 ? 8.386 13.868 -11.467 1.00 88.62 90 GLN A CA 1
ATOM 724 C C . GLN A 1 90 ? 7.155 13.510 -12.294 1.00 88.62 90 GLN A C 1
ATOM 726 O O . GLN A 1 90 ? 6.698 14.344 -13.065 1.00 88.62 90 GLN A O 1
ATOM 731 N N . ASP A 1 91 ? 6.617 12.305 -12.093 1.00 87.31 91 ASP A N 1
ATOM 732 C CA . ASP A 1 91 ? 5.411 11.808 -12.750 1.00 87.31 91 ASP A CA 1
ATOM 733 C C . ASP A 1 91 ? 4.521 11.090 -11.720 1.00 87.31 91 ASP A C 1
ATOM 735 O O . ASP A 1 91 ? 4.894 10.015 -11.234 1.00 87.31 91 ASP A O 1
ATOM 739 N N . PRO A 1 92 ? 3.346 11.646 -11.376 1.00 88.75 92 PRO A N 1
ATOM 740 C CA . PRO A 1 92 ? 2.498 11.137 -10.301 1.00 88.75 92 PRO A CA 1
ATOM 741 C C . PRO A 1 92 ? 1.673 9.919 -10.745 1.00 88.75 92 PRO A C 1
ATOM 743 O O . PRO A 1 92 ? 0.447 9.961 -10.804 1.00 88.75 92 PRO A O 1
ATOM 746 N N . TYR A 1 93 ? 2.349 8.820 -11.081 1.00 90.62 93 TYR A N 1
ATOM 747 C CA . TYR A 1 93 ? 1.704 7.561 -11.453 1.00 90.62 93 TYR A CA 1
ATOM 748 C C . TYR A 1 93 ? 1.060 6.874 -10.249 1.00 90.62 93 TYR A C 1
ATOM 750 O O . TYR A 1 93 ? 1.683 6.706 -9.193 1.00 90.62 93 TYR A O 1
ATOM 758 N N . VAL A 1 94 ? -0.156 6.360 -10.450 1.00 92.00 94 VAL A N 1
ATOM 759 C CA . VAL A 1 94 ? -0.935 5.635 -9.429 1.00 92.00 94 VAL A CA 1
ATOM 760 C C . VAL A 1 94 ? -0.223 4.345 -9.009 1.00 92.00 94 VAL A C 1
ATOM 762 O O . VAL A 1 94 ? -0.327 3.892 -7.863 1.00 92.00 94 VAL A O 1
ATOM 765 N N . ALA A 1 95 ? 0.570 3.771 -9.916 1.00 93.56 95 ALA A N 1
ATOM 766 C CA . ALA A 1 95 ? 1.452 2.645 -9.640 1.00 93.56 95 ALA A CA 1
ATOM 767 C C . ALA A 1 95 ? 2.381 2.906 -8.441 1.00 93.56 95 ALA A C 1
ATOM 769 O O . ALA A 1 95 ? 2.479 2.056 -7.555 1.00 93.56 95 ALA A O 1
ATOM 770 N N . LEU A 1 96 ? 3.021 4.079 -8.379 1.00 94.81 96 LEU A N 1
ATOM 771 C CA . LEU A 1 96 ? 3.966 4.434 -7.313 1.00 94.81 96 LEU A CA 1
ATOM 772 C C . LEU A 1 96 ? 3.248 4.605 -5.971 1.00 94.81 96 LEU A C 1
ATOM 774 O O . LEU A 1 96 ? 3.707 4.086 -4.951 1.00 94.81 96 LEU A O 1
ATOM 778 N N . GLU A 1 97 ? 2.079 5.253 -5.981 1.00 94.44 97 GLU A N 1
ATOM 779 C CA . GLU A 1 97 ? 1.228 5.368 -4.793 1.00 94.44 97 GLU A CA 1
ATOM 780 C C . GLU A 1 97 ? 0.841 3.991 -4.251 1.00 94.44 97 GLU A C 1
ATOM 782 O O . GLU A 1 97 ? 0.915 3.741 -3.049 1.00 94.44 97 GLU A O 1
ATOM 787 N N . SER A 1 98 ? 0.471 3.077 -5.148 1.00 94.62 98 SER A N 1
ATOM 788 C CA . SER A 1 98 ? 0.043 1.725 -4.798 1.00 94.62 98 SER A CA 1
ATOM 789 C C . SER A 1 98 ? 1.155 0.921 -4.123 1.00 94.62 98 SER A C 1
ATOM 791 O O . SER A 1 98 ? 0.876 0.146 -3.207 1.00 94.62 98 SER A O 1
ATOM 793 N N . ILE A 1 99 ? 2.418 1.109 -4.523 1.00 96.19 99 ILE A N 1
ATOM 794 C CA . ILE A 1 99 ? 3.564 0.478 -3.850 1.00 96.19 99 ILE A CA 1
ATOM 795 C C . ILE A 1 99 ? 3.707 0.999 -2.415 1.00 96.19 99 ILE A C 1
ATOM 797 O O . ILE A 1 99 ? 3.799 0.196 -1.486 1.00 96.19 99 ILE A O 1
ATOM 801 N N . ILE A 1 100 ? 3.648 2.320 -2.218 1.00 97.06 100 ILE A N 1
ATOM 802 C CA . ILE A 1 100 ? 3.749 2.940 -0.886 1.00 97.06 100 ILE A CA 1
ATOM 803 C C . ILE A 1 100 ? 2.578 2.495 0.005 1.00 97.06 100 ILE A C 1
ATOM 805 O O . ILE A 1 100 ? 2.781 2.059 1.137 1.00 97.06 100 ILE A O 1
ATOM 809 N N . ILE A 1 101 ? 1.350 2.533 -0.518 1.00 96.12 101 ILE A N 1
ATOM 810 C CA . ILE A 1 101 ? 0.141 2.078 0.184 1.00 96.12 101 ILE A CA 1
ATOM 811 C C . ILE A 1 101 ? 0.276 0.616 0.621 1.00 96.12 101 ILE A C 1
ATOM 813 O O . ILE A 1 101 ? -0.092 0.278 1.750 1.00 96.12 101 ILE A O 1
ATOM 817 N N . ASN A 1 102 ? 0.802 -0.256 -0.242 1.00 95.44 102 ASN A N 1
ATOM 818 C CA . ASN A 1 102 ? 0.999 -1.665 0.088 1.00 95.44 102 ASN A CA 1
ATOM 819 C C . ASN A 1 102 ? 2.018 -1.857 1.214 1.00 95.44 102 ASN A C 1
ATOM 821 O O . ASN A 1 102 ? 1.749 -2.645 2.120 1.00 95.44 102 ASN A O 1
ATOM 825 N N . ALA A 1 103 ? 3.130 -1.120 1.203 1.00 96.62 103 ALA A N 1
ATOM 826 C CA . ALA A 1 103 ? 4.124 -1.181 2.273 1.00 96.62 103 ALA A CA 1
ATOM 827 C C . ALA A 1 103 ? 3.535 -0.755 3.628 1.00 96.62 103 ALA A C 1
ATOM 829 O O . ALA A 1 103 ? 3.706 -1.454 4.628 1.00 96.62 103 ALA A O 1
ATOM 830 N N . VAL A 1 104 ? 2.754 0.334 3.649 1.00 97.19 104 VAL A N 1
ATOM 831 C CA . VAL A 1 104 ? 2.044 0.801 4.856 1.00 97.19 104 VAL A CA 1
ATOM 832 C C . VAL A 1 104 ? 1.008 -0.223 5.327 1.00 97.19 104 VAL A C 1
ATOM 834 O O . VAL A 1 104 ? 0.879 -0.488 6.520 1.00 97.19 104 VAL A O 1
ATOM 837 N N . THR A 1 105 ? 0.260 -0.821 4.399 1.00 95.06 105 THR A N 1
ATOM 838 C CA . THR A 1 105 ? -0.791 -1.803 4.718 1.00 95.06 105 THR A CA 1
ATOM 839 C C . THR A 1 105 ? -0.215 -3.100 5.288 1.00 95.06 105 THR A C 1
ATOM 841 O O . THR A 1 105 ? -0.860 -3.737 6.115 1.00 95.06 105 THR A O 1
ATOM 844 N N . ARG A 1 106 ? 0.990 -3.489 4.856 1.00 94.19 106 ARG A N 1
ATOM 845 C CA . ARG A 1 106 ? 1.704 -4.694 5.305 1.00 94.19 106 ARG A CA 1
ATOM 846 C C . ARG A 1 106 ? 2.603 -4.462 6.519 1.00 94.19 106 ARG A C 1
ATOM 848 O O . ARG A 1 106 ? 3.374 -5.353 6.855 1.00 94.19 106 ARG A O 1
ATOM 855 N N . ASP A 1 107 ? 2.531 -3.281 7.132 1.00 93.94 107 ASP A N 1
ATOM 856 C CA . ASP A 1 107 ? 3.353 -2.897 8.283 1.00 93.94 107 ASP A CA 1
ATOM 857 C C . ASP A 1 107 ? 4.866 -3.062 8.026 1.00 93.94 107 ASP A C 1
ATOM 859 O O . ASP A 1 107 ? 5.642 -3.371 8.922 1.00 93.94 107 ASP A O 1
ATOM 863 N N . GLN A 1 108 ? 5.301 -2.827 6.781 1.00 95.31 108 GLN A N 1
ATOM 864 C CA . GLN A 1 108 ? 6.718 -2.867 6.386 1.00 95.31 108 GLN A CA 1
ATOM 865 C C . GLN A 1 108 ? 7.437 -1.534 6.628 1.00 95.31 108 GLN A C 1
ATOM 867 O O . GLN A 1 108 ? 8.622 -1.410 6.334 1.00 95.31 108 GLN A O 1
ATOM 872 N N . VAL A 1 109 ? 6.716 -0.530 7.128 1.00 96.81 109 VAL A N 1
ATOM 873 C CA . VAL A 1 109 ? 7.191 0.845 7.278 1.00 96.81 109 VAL A CA 1
ATOM 874 C C . VAL A 1 109 ? 7.514 1.180 8.730 1.00 96.81 109 VAL A C 1
ATOM 876 O O . VAL A 1 109 ? 6.778 0.793 9.641 1.00 96.81 109 VAL A O 1
ATOM 879 N N . THR A 1 110 ? 8.581 1.949 8.943 1.00 96.12 110 THR A N 1
ATOM 880 C CA . THR A 1 110 ? 8.900 2.534 10.254 1.00 96.12 110 THR A CA 1
ATOM 881 C C . THR A 1 110 ? 8.178 3.865 10.463 1.00 96.12 110 THR A C 1
ATOM 883 O O . THR A 1 110 ? 7.621 4.452 9.532 1.00 96.12 110 THR A O 1
ATOM 886 N N . LYS A 1 111 ? 8.220 4.385 11.693 1.00 95.75 111 LYS A N 1
ATOM 887 C CA 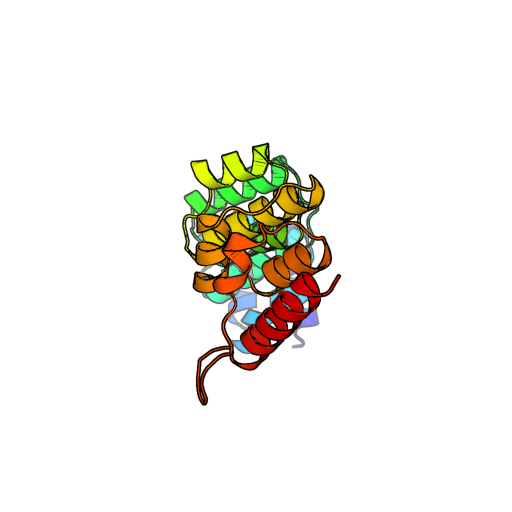. LYS A 1 111 ? 7.666 5.706 12.005 1.00 95.75 111 LYS A CA 1
ATOM 888 C C . LYS A 1 111 ? 8.371 6.820 11.225 1.00 95.75 111 LYS A C 1
ATOM 890 O O . LYS A 1 111 ? 7.709 7.693 10.681 1.00 95.75 111 LYS A O 1
ATOM 895 N N . GLU A 1 112 ? 9.692 6.755 11.120 1.00 96.94 112 GLU A N 1
ATOM 896 C CA . GLU A 1 112 ? 10.506 7.734 10.395 1.00 96.94 112 GLU A CA 1
ATOM 897 C C . GLU A 1 112 ? 10.151 7.742 8.901 1.00 96.94 112 GLU A C 1
ATOM 899 O O . GLU A 1 112 ? 10.052 8.798 8.278 1.00 96.94 112 GLU A O 1
ATOM 904 N N . GLN A 1 113 ? 9.885 6.564 8.332 1.00 97.75 113 GLN A N 1
ATOM 905 C CA . GLN A 1 113 ? 9.419 6.429 6.953 1.00 97.75 113 GLN A CA 1
ATOM 906 C C . GLN A 1 113 ? 8.000 6.975 6.761 1.00 97.75 113 GLN A C 1
ATOM 908 O O . GLN A 1 113 ? 7.727 7.612 5.746 1.00 97.75 113 GLN A O 1
ATOM 913 N N . ILE A 1 114 ? 7.098 6.770 7.727 1.00 97.75 114 ILE A N 1
ATOM 914 C CA . ILE A 1 114 ? 5.763 7.386 7.720 1.00 97.75 114 ILE A CA 1
ATOM 915 C C . ILE A 1 114 ? 5.870 8.912 7.726 1.00 97.75 114 ILE A C 1
ATOM 917 O O . ILE A 1 114 ? 5.209 9.567 6.919 1.00 97.75 114 ILE A O 1
ATOM 921 N N . ASP A 1 115 ? 6.726 9.477 8.577 1.00 96.62 115 ASP A N 1
ATOM 922 C CA . ASP A 1 115 ? 6.949 10.923 8.637 1.00 96.62 115 ASP A CA 1
ATOM 923 C C . ASP A 1 115 ? 7.477 11.451 7.291 1.00 96.62 115 ASP A C 1
ATOM 925 O O . ASP A 1 115 ? 7.004 12.475 6.793 1.00 96.62 115 ASP A O 1
ATOM 929 N N . LEU A 1 116 ? 8.383 10.712 6.644 1.00 96.88 116 LEU A N 1
ATOM 930 C CA . LEU A 1 116 ? 8.889 11.047 5.313 1.00 96.88 116 LEU A CA 1
ATOM 931 C C . LEU A 1 116 ? 7.792 10.995 4.234 1.00 96.88 116 LEU A C 1
ATOM 933 O O . LEU A 1 116 ? 7.712 11.892 3.390 1.00 96.88 116 LEU A O 1
ATOM 937 N N . ILE A 1 117 ? 6.930 9.974 4.267 1.00 97.31 117 ILE A N 1
ATOM 938 C CA . ILE A 1 117 ? 5.781 9.845 3.359 1.00 97.31 117 ILE A CA 1
ATOM 939 C C . ILE A 1 117 ? 4.837 11.039 3.531 1.00 97.31 117 ILE A C 1
ATOM 941 O O . ILE A 1 117 ? 4.433 11.631 2.536 1.00 97.31 117 ILE A O 1
ATOM 945 N N . LEU A 1 118 ? 4.524 11.436 4.766 1.00 96.00 118 LEU A N 1
ATOM 946 C CA . LEU A 1 118 ? 3.638 12.571 5.040 1.00 96.00 118 LEU A CA 1
ATOM 947 C C . LEU A 1 118 ? 4.230 13.914 4.589 1.00 96.00 118 LEU A C 1
ATOM 949 O O . LEU A 1 118 ? 3.488 14.809 4.194 1.00 96.00 118 LEU A O 1
ATOM 953 N N . GLN A 1 119 ? 5.554 14.069 4.645 1.00 95.44 119 GLN A N 1
ATOM 954 C CA . GLN A 1 119 ? 6.226 15.311 4.255 1.00 95.44 119 GLN A CA 1
ATOM 955 C C . GLN A 1 119 ? 6.449 15.434 2.746 1.00 95.44 119 GLN A C 1
ATOM 957 O O . GLN A 1 119 ? 6.501 16.548 2.214 1.00 95.44 119 GLN A O 1
ATOM 962 N N . HIS A 1 120 ? 6.677 14.317 2.055 1.00 95.44 120 HIS A N 1
ATOM 963 C CA . HIS A 1 120 ? 7.205 14.342 0.691 1.00 95.44 120 HIS A CA 1
ATOM 964 C C . HIS A 1 120 ? 6.528 13.385 -0.286 1.00 95.44 120 HIS A C 1
ATOM 966 O O . HIS A 1 120 ? 6.774 13.520 -1.485 1.00 95.44 120 HIS A O 1
ATOM 972 N N . GLY A 1 121 ? 5.746 12.423 0.195 1.00 93.38 121 GLY A N 1
ATOM 973 C CA . GLY A 1 121 ? 5.098 11.406 -0.621 1.00 93.38 121 GLY A CA 1
ATOM 974 C C . GLY A 1 121 ? 3.776 11.854 -1.251 1.00 93.38 121 GLY A C 1
ATOM 975 O O . GLY A 1 121 ? 3.447 13.042 -1.249 1.00 93.38 121 GLY A O 1
ATOM 976 N N . PRO A 1 122 ? 3.026 10.894 -1.820 1.00 92.94 122 PRO A N 1
ATOM 977 C CA . PRO A 1 122 ? 1.695 11.140 -2.357 1.00 92.94 122 PRO A CA 1
ATOM 978 C C . PRO A 1 122 ? 0.736 11.656 -1.288 1.00 92.94 122 PRO A C 1
ATOM 980 O O . PRO A 1 122 ? 0.773 11.210 -0.143 1.00 92.94 122 PRO A O 1
ATOM 983 N N . ASP A 1 123 ? -0.163 12.555 -1.676 1.00 90.44 123 ASP A N 1
ATOM 984 C CA . ASP A 1 123 ? -1.175 13.097 -0.776 1.00 90.44 123 ASP A CA 1
ATOM 985 C C . ASP A 1 123 ? -2.579 12.732 -1.261 1.00 90.44 123 ASP A C 1
ATOM 987 O O . ASP A 1 123 ? -3.253 13.510 -1.934 1.00 90.44 123 ASP A O 1
ATOM 991 N N . ASN A 1 124 ? -3.009 11.509 -0.945 1.00 91.06 124 ASN A N 1
ATOM 992 C CA . ASN A 1 124 ? -4.347 11.030 -1.273 1.00 91.06 124 ASN A CA 1
ATOM 993 C C . ASN A 1 124 ? -5.050 10.397 -0.063 1.00 91.06 124 ASN A C 1
ATOM 995 O O . ASN A 1 124 ? -4.425 9.857 0.857 1.00 91.06 124 ASN A O 1
ATOM 999 N N . ASP A 1 125 ? -6.384 10.446 -0.079 1.00 90.75 125 ASP A N 1
ATOM 1000 C CA . ASP A 1 125 ? -7.232 9.952 1.012 1.00 90.75 125 ASP A CA 1
ATOM 1001 C C . ASP A 1 125 ? -7.019 8.460 1.306 1.00 90.75 125 ASP A C 1
ATOM 1003 O O . ASP A 1 125 ? -7.138 8.021 2.454 1.00 90.75 125 ASP A O 1
ATOM 1007 N N . GLY A 1 126 ? -6.681 7.674 0.279 1.00 92.12 126 GLY A N 1
ATOM 1008 C CA . GLY A 1 126 ? -6.376 6.253 0.408 1.00 92.12 126 GLY A CA 1
ATOM 1009 C C . GLY A 1 126 ? -5.151 6.013 1.285 1.00 92.12 126 GLY A C 1
ATOM 1010 O O . GLY A 1 126 ? -5.226 5.235 2.240 1.00 92.12 126 GLY A O 1
ATOM 1011 N N . LEU A 1 127 ? -4.056 6.719 1.008 1.00 95.19 127 LEU A N 1
ATOM 1012 C CA . LEU A 1 127 ? -2.816 6.637 1.770 1.00 95.19 127 LEU A CA 1
ATOM 1013 C C . LEU A 1 127 ? -2.978 7.208 3.180 1.00 95.19 127 LEU A C 1
ATOM 1015 O O . LEU A 1 127 ? -2.623 6.530 4.142 1.00 95.19 127 LEU A O 1
ATOM 1019 N N . ARG A 1 128 ? -3.601 8.385 3.331 1.00 94.81 128 ARG A N 1
ATOM 1020 C CA . ARG A 1 128 ? -3.893 8.977 4.652 1.00 94.81 128 ARG A CA 1
ATOM 1021 C C . ARG A 1 128 ? -4.663 8.008 5.549 1.00 94.81 128 ARG A C 1
ATOM 1023 O O . ARG A 1 128 ? -4.336 7.850 6.725 1.00 94.81 128 ARG A O 1
ATOM 1030 N N . ARG A 1 129 ? -5.655 7.307 4.988 1.00 95.81 129 ARG A N 1
ATOM 1031 C CA . ARG A 1 129 ? -6.400 6.270 5.712 1.00 95.81 129 ARG A CA 1
ATOM 1032 C C . ARG A 1 129 ? -5.506 5.101 6.127 1.00 95.81 129 ARG A C 1
ATOM 1034 O O . ARG A 1 129 ? -5.626 4.646 7.261 1.00 95.81 129 ARG A O 1
ATOM 1041 N N . GLN A 1 130 ? -4.631 4.607 5.249 1.00 97.25 130 GLN A N 1
ATOM 1042 C CA . GLN A 1 130 ? -3.742 3.495 5.607 1.00 97.25 130 GLN A CA 1
ATOM 1043 C C . GLN A 1 130 ? -2.693 3.886 6.646 1.00 97.25 130 GLN A C 1
ATOM 1045 O O . GLN A 1 130 ? -2.441 3.100 7.553 1.00 97.25 130 GLN A O 1
ATOM 1050 N N . ILE A 1 131 ? -2.149 5.102 6.579 1.00 97.44 131 ILE A N 1
ATOM 1051 C CA . ILE A 1 131 ? -1.249 5.641 7.609 1.00 97.44 131 ILE A CA 1
ATOM 1052 C C . ILE A 1 131 ? -1.979 5.730 8.953 1.00 97.44 131 ILE A C 1
ATOM 1054 O O . ILE A 1 131 ? -1.438 5.333 9.984 1.00 97.44 131 ILE A O 1
ATOM 1058 N N . TYR A 1 132 ? -3.239 6.175 8.952 1.00 97.50 132 TYR A N 1
ATOM 1059 C CA . TYR A 1 132 ? -4.050 6.173 10.165 1.00 97.50 132 TYR A CA 1
ATOM 1060 C C . TYR A 1 132 ? -4.242 4.753 10.719 1.00 97.50 132 TYR A C 1
ATOM 1062 O O . TYR A 1 132 ? -4.011 4.522 11.906 1.00 97.50 132 TYR A O 1
ATOM 1070 N N . PHE A 1 133 ? -4.589 3.776 9.876 1.00 98.19 133 PHE A N 1
ATOM 1071 C CA . PHE A 1 133 ? -4.704 2.378 10.300 1.00 98.19 133 PHE A CA 1
ATOM 1072 C C . PHE A 1 133 ? -3.390 1.806 10.837 1.00 98.19 133 PHE A C 1
ATOM 1074 O O . PHE A 1 133 ? -3.411 1.138 11.868 1.00 98.19 133 PHE A O 1
ATOM 1081 N N . TRP A 1 134 ? -2.263 2.109 10.194 1.00 97.69 134 TRP A N 1
ATOM 1082 C CA . TRP A 1 134 ? -0.930 1.761 10.681 1.00 97.69 134 TRP A CA 1
ATOM 1083 C C . TRP A 1 134 ? -0.669 2.363 12.068 1.00 97.69 134 TRP A C 1
ATOM 1085 O O . TRP A 1 134 ? -0.252 1.657 12.985 1.00 97.69 134 TRP A O 1
ATOM 1095 N N . SER A 1 135 ? -1.003 3.641 12.279 1.00 97.12 135 SER A N 1
ATOM 1096 C CA . SER A 1 135 ? -0.820 4.293 13.583 1.00 97.12 135 SER A CA 1
ATOM 1097 C C . SER A 1 135 ? -1.646 3.630 14.691 1.00 97.12 135 SER A C 1
ATOM 1099 O O . SER A 1 135 ? -1.155 3.435 15.802 1.00 97.12 135 SER A O 1
ATOM 1101 N N . VAL A 1 136 ? -2.877 3.214 14.377 1.00 97.75 136 VAL A N 1
ATOM 1102 C CA . VAL A 1 136 ? -3.756 2.511 15.316 1.00 97.75 136 VAL A CA 1
ATOM 1103 C C . VAL A 1 136 ? -3.231 1.105 15.607 1.00 97.75 136 VAL A C 1
ATOM 1105 O O . VAL A 1 136 ? -3.243 0.697 16.763 1.00 97.75 136 VAL A O 1
ATOM 1108 N N . ARG A 1 137 ? -2.720 0.368 14.611 1.00 97.00 137 ARG A N 1
ATOM 1109 C CA . ARG A 1 137 ? -2.095 -0.948 14.845 1.00 97.00 137 ARG A CA 1
ATOM 1110 C C . ARG A 1 137 ? -0.940 -0.854 15.845 1.00 97.00 137 ARG A C 1
ATOM 1112 O O . ARG A 1 137 ? -0.947 -1.599 16.820 1.00 97.00 137 ARG A O 1
ATOM 1119 N N . ASN A 1 138 ? -0.048 0.125 15.678 1.00 94.88 138 ASN A N 1
ATOM 1120 C CA . ASN A 1 138 ? 1.055 0.375 16.616 1.00 94.88 138 ASN A CA 1
ATOM 1121 C C . ASN A 1 138 ? 0.572 0.751 18.032 1.00 94.88 138 ASN A C 1
ATOM 1123 O O . ASN A 1 138 ? 1.145 0.31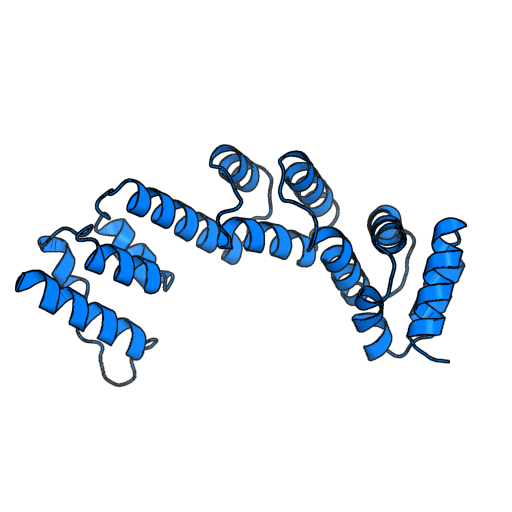3 19.033 1.00 94.88 138 ASN A O 1
ATOM 1127 N N . GLN A 1 139 ? -0.500 1.544 18.146 1.00 95.75 139 GLN A N 1
ATOM 1128 C CA . GLN A 1 139 ? -1.121 1.840 19.446 1.00 95.75 139 GLN A CA 1
ATOM 1129 C C . GLN A 1 139 ? -1.637 0.567 20.127 1.00 95.75 139 GLN A C 1
ATOM 1131 O O . GLN A 1 139 ? -1.372 0.350 21.307 1.00 95.75 139 GLN A O 1
ATOM 1136 N N . LEU A 1 140 ? -2.330 -0.304 19.389 1.00 96.38 140 LEU A N 1
ATOM 1137 C CA . LEU A 1 140 ? -2.860 -1.552 19.942 1.00 96.38 140 LEU A CA 1
ATOM 1138 C C . LEU A 1 140 ? -1.743 -2.520 20.357 1.00 96.38 140 LEU A C 1
ATOM 1140 O O . LEU A 1 140 ? -1.820 -3.125 21.423 1.00 96.38 140 LEU A O 1
ATOM 1144 N N . GLU A 1 141 ? -0.668 -2.619 19.574 1.00 94.75 141 GLU A N 1
ATOM 1145 C CA . GLU A 1 141 ? 0.507 -3.437 19.914 1.00 94.75 141 GLU A CA 1
ATOM 1146 C C . GLU A 1 141 ? 1.183 -2.999 21.213 1.00 94.75 141 GLU A C 1
ATOM 1148 O O . GLU A 1 141 ? 1.605 -3.832 22.013 1.00 94.75 141 GLU A O 1
ATOM 1153 N N . THR A 1 142 ? 1.213 -1.692 21.467 1.00 94.69 142 THR A N 1
ATOM 1154 C CA . THR A 1 142 ? 1.733 -1.110 22.713 1.00 94.69 142 THR A CA 1
ATOM 1155 C C . THR A 1 142 ? 0.698 -1.078 23.843 1.00 94.69 142 THR A C 1
ATOM 1157 O O . THR A 1 142 ? 0.931 -0.456 24.879 1.00 94.69 142 THR A O 1
ATOM 1160 N N . ARG A 1 143 ? -0.434 -1.780 23.674 1.00 96.38 143 ARG A N 1
ATOM 1161 C CA . ARG A 1 143 ? -1.559 -1.870 24.622 1.00 96.38 143 ARG A CA 1
ATOM 1162 C C . ARG A 1 143 ? -2.144 -0.511 25.006 1.00 96.38 143 ARG A C 1
ATOM 1164 O O . ARG A 1 143 ? -2.640 -0.327 26.117 1.00 96.38 143 ARG A O 1
ATOM 1171 N N . HIS A 1 144 ? -2.087 0.453 24.097 1.00 96.69 144 HIS A N 1
ATOM 1172 C CA . HIS A 1 144 ? -2.695 1.752 24.314 1.00 96.69 144 HIS A CA 1
ATOM 1173 C C . HIS A 1 144 ? -4.215 1.660 24.143 1.00 96.69 144 HIS A C 1
ATOM 1175 O O . HIS A 1 144 ? -4.709 1.119 23.152 1.00 96.69 144 HIS A O 1
ATOM 1181 N N . VAL A 1 145 ? -4.957 2.205 25.107 1.00 96.88 145 VAL A N 1
ATOM 1182 C CA . VAL A 1 145 ? -6.421 2.280 25.047 1.00 96.88 145 VAL A CA 1
ATOM 1183 C C . VAL A 1 145 ? -6.829 3.310 23.994 1.00 96.88 145 VAL A C 1
ATOM 1185 O O . VAL A 1 145 ? -6.329 4.435 23.993 1.00 96.88 145 VAL A O 1
ATOM 1188 N N . LEU A 1 146 ? -7.744 2.941 23.097 1.00 97.50 146 LEU A N 1
ATOM 1189 C CA . LEU A 1 146 ? -8.246 3.860 22.079 1.00 97.50 146 LEU A CA 1
ATOM 1190 C C . LEU A 1 146 ? -9.079 4.976 22.714 1.00 97.50 146 LEU A C 1
ATOM 1192 O O . LEU A 1 146 ? -9.937 4.730 23.560 1.00 97.50 146 LEU A O 1
ATOM 1196 N N . SER A 1 147 ? -8.868 6.207 22.252 1.00 97.44 147 SER A N 1
ATOM 1197 C CA . SER A 1 147 ? -9.699 7.346 22.641 1.00 97.44 147 SER A CA 1
ATOM 1198 C C . SER A 1 147 ? -11.060 7.318 21.942 1.00 97.44 147 SER A C 1
ATOM 1200 O O . SER A 1 147 ? -11.184 6.821 20.818 1.00 97.44 147 SER A O 1
ATOM 1202 N N . THR A 1 148 ? -12.063 7.960 22.545 1.00 97.56 148 THR A N 1
ATOM 1203 C CA . THR A 1 148 ? -13.391 8.205 21.952 1.00 97.56 148 THR A CA 1
ATOM 1204 C C . THR A 1 148 ? -13.290 8.736 20.515 1.00 97.56 148 THR A C 1
ATOM 1206 O O . THR A 1 148 ? -13.920 8.210 19.595 1.00 97.56 148 THR A O 1
ATOM 1209 N N . ALA A 1 149 ? -12.438 9.744 20.288 1.00 97.31 149 ALA A N 1
ATOM 1210 C CA . ALA A 1 149 ? -12.224 10.338 18.967 1.00 97.31 149 ALA A CA 1
ATOM 1211 C C . ALA A 1 149 ? -11.578 9.351 17.977 1.00 97.31 149 ALA A C 1
ATOM 1213 O O . ALA A 1 149 ?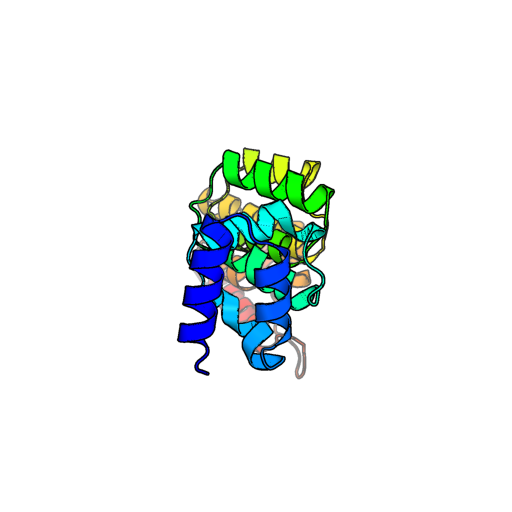 -11.921 9.340 16.789 1.00 97.31 149 ALA A O 1
ATOM 1214 N N . GLY A 1 150 ? -10.669 8.496 18.455 1.00 97.31 150 GLY A N 1
ATOM 1215 C CA . GLY A 1 150 ? -10.082 7.417 17.664 1.00 97.31 150 GLY A CA 1
ATOM 1216 C C . GLY A 1 150 ? -11.127 6.386 17.237 1.00 97.31 150 GLY A C 1
ATOM 1217 O O . GLY A 1 150 ? -11.203 6.033 16.060 1.00 97.31 150 GLY A O 1
ATOM 1218 N N . ILE A 1 151 ? -12.005 5.980 18.157 1.00 97.88 151 ILE A N 1
ATOM 1219 C CA . ILE A 1 151 ? -13.103 5.044 17.882 1.00 97.88 151 ILE A CA 1
ATOM 1220 C C . ILE A 1 151 ? -14.045 5.617 16.818 1.00 97.88 151 ILE A C 1
ATOM 1222 O O . ILE A 1 151 ? -14.319 4.960 15.811 1.00 97.88 151 ILE A O 1
ATOM 1226 N N . GLN A 1 152 ? -14.493 6.862 16.990 1.00 97.38 152 GLN A N 1
ATOM 1227 C CA . GLN A 1 152 ? -15.357 7.547 16.022 1.00 97.38 152 GLN A CA 1
ATOM 1228 C C . GLN A 1 152 ? -14.689 7.679 14.648 1.00 97.38 152 GLN A C 1
ATOM 1230 O O . GLN A 1 152 ? -15.322 7.454 13.612 1.00 97.38 152 GLN A O 1
ATOM 1235 N N . THR A 1 153 ? -13.391 7.994 14.624 1.00 97.31 153 THR A N 1
ATOM 1236 C CA . THR A 1 153 ? -12.628 8.082 13.376 1.00 97.31 153 THR A CA 1
ATOM 1237 C C . THR A 1 153 ? -12.580 6.730 12.674 1.00 97.31 153 THR A C 1
ATOM 1239 O O . THR A 1 153 ? -12.926 6.665 11.494 1.00 97.31 153 THR A O 1
ATOM 1242 N N . LEU A 1 154 ? -12.242 5.647 13.382 1.00 97.69 154 LEU A N 1
ATOM 1243 C CA . LEU A 1 154 ? -12.235 4.288 12.836 1.00 97.69 154 LEU A CA 1
ATOM 1244 C C . LEU A 1 154 ? -13.607 3.873 12.296 1.00 97.69 154 LEU A C 1
ATOM 1246 O O . LEU A 1 154 ? -13.670 3.298 11.211 1.00 97.69 154 LEU A O 1
ATOM 1250 N N . GLN A 1 155 ? -14.706 4.204 12.978 1.00 95.56 155 GLN A N 1
ATOM 1251 C CA . GLN A 1 155 ? -16.051 3.927 12.461 1.00 95.56 155 GLN A CA 1
ATOM 1252 C C . GLN A 1 155 ? -16.320 4.665 11.141 1.00 95.56 155 GLN A C 1
ATOM 1254 O O . GLN A 1 155 ? -16.811 4.059 10.185 1.00 95.56 155 GLN A O 1
ATOM 1259 N N . ARG A 1 156 ? -15.950 5.951 11.062 1.00 94.81 156 ARG A N 1
ATOM 1260 C CA . ARG A 1 156 ? -16.114 6.785 9.860 1.00 94.81 156 ARG A CA 1
ATOM 1261 C C . ARG A 1 156 ? -15.297 6.265 8.679 1.00 94.81 156 ARG A C 1
ATOM 1263 O O . ARG A 1 156 ? -15.804 6.218 7.559 1.00 94.81 156 ARG A O 1
ATOM 1270 N N . VAL A 1 157 ? -14.048 5.861 8.918 1.00 95.50 157 VAL A N 1
ATOM 1271 C CA . VAL A 1 157 ? -13.146 5.360 7.865 1.00 95.50 157 VAL A CA 1
ATOM 1272 C C . VAL A 1 157 ? -13.230 3.843 7.652 1.00 95.50 157 VAL A C 1
ATOM 1274 O O . VAL A 1 157 ? -12.454 3.296 6.871 1.00 95.50 157 VAL A O 1
ATOM 1277 N N . ARG A 1 158 ? -14.190 3.169 8.302 1.00 95.56 158 ARG A N 1
ATOM 1278 C CA . ARG A 1 158 ? -14.441 1.718 8.218 1.00 95.56 158 ARG A CA 1
ATOM 1279 C C . ARG A 1 158 ? -13.273 0.835 8.666 1.00 95.56 158 ARG A C 1
ATOM 1281 O O . ARG A 1 158 ? -13.076 -0.254 8.137 1.00 95.56 158 ARG A O 1
ATOM 1288 N N . GLY A 1 159 ? -12.522 1.271 9.673 1.00 97.00 1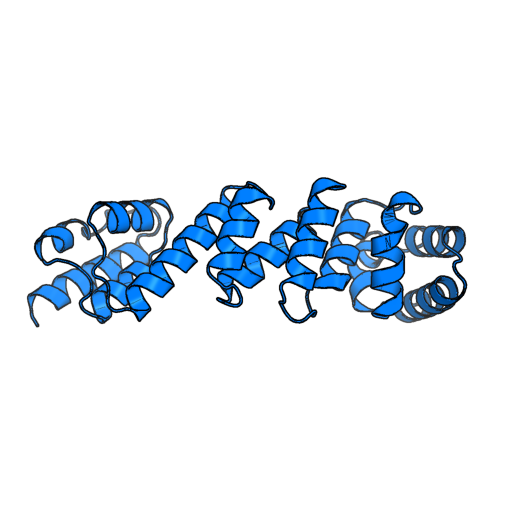59 GLY A N 1
ATOM 1289 C CA . GLY A 1 159 ? -11.481 0.488 10.347 1.00 97.00 159 GLY A CA 1
ATOM 1290 C C . GLY A 1 159 ? -12.047 -0.557 11.314 1.00 97.00 159 GLY A C 1
ATOM 1291 O O . GLY A 1 159 ? -11.609 -0.634 12.459 1.00 97.00 159 GLY A O 1
ATOM 1292 N N . TYR A 1 160 ? -13.056 -1.323 10.889 1.00 97.44 160 TYR A N 1
ATOM 1293 C CA . TYR A 1 160 ? -13.809 -2.219 11.772 1.00 97.44 160 TYR A CA 1
ATOM 1294 C C . TYR A 1 160 ? -12.955 -3.346 12.355 1.00 97.44 160 TYR A C 1
ATOM 1296 O O . TYR A 1 160 ? -13.127 -3.674 13.523 1.00 97.44 160 TYR A O 1
ATOM 1304 N N . ASP A 1 161 ? -11.998 -3.885 11.599 1.00 96.56 161 ASP A N 1
ATOM 1305 C CA . ASP A 1 161 ? -11.124 -4.959 12.091 1.00 96.56 161 ASP A CA 1
ATOM 1306 C C . ASP A 1 161 ? -10.215 -4.485 13.238 1.00 96.56 161 ASP A C 1
ATOM 1308 O O . ASP A 1 161 ? -9.967 -5.229 14.185 1.00 96.56 161 ASP A O 1
ATOM 1312 N N . LEU A 1 162 ? -9.789 -3.217 13.216 1.00 98.00 162 LEU A N 1
ATOM 1313 C CA . LEU A 1 162 ? -9.013 -2.613 14.305 1.00 98.00 162 LEU A CA 1
ATOM 1314 C C . LEU A 1 162 ? -9.870 -2.393 15.553 1.00 98.00 162 LEU A C 1
ATOM 1316 O O . LEU A 1 162 ? -9.406 -2.630 16.664 1.00 98.00 162 LEU A O 1
ATOM 1320 N N . LEU A 1 163 ? -11.132 -1.995 15.375 1.00 98.31 163 LEU A N 1
ATOM 1321 C CA . LEU A 1 163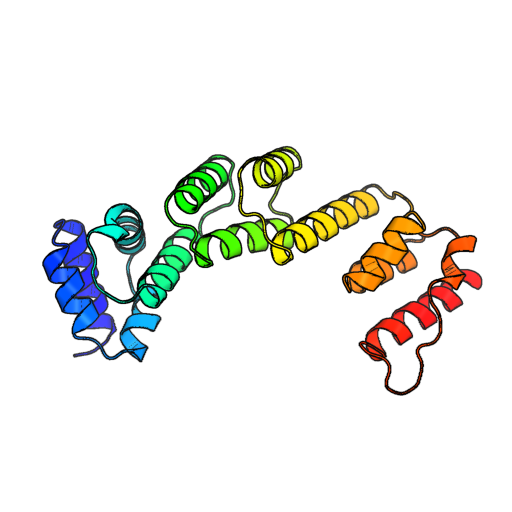 ? -12.090 -1.879 16.476 1.00 98.31 163 LEU A CA 1
ATOM 1322 C C . LEU A 1 163 ? -12.419 -3.248 17.088 1.00 98.31 163 LEU A C 1
ATOM 1324 O O . LEU A 1 163 ? -12.502 -3.365 18.306 1.00 98.31 163 LEU A O 1
ATOM 1328 N N . ILE A 1 164 ? -12.563 -4.286 16.257 1.00 97.44 164 ILE A N 1
ATOM 1329 C CA . ILE A 1 164 ? -12.738 -5.670 16.715 1.00 97.44 164 ILE A CA 1
ATOM 1330 C C . ILE A 1 164 ? -11.534 -6.097 17.557 1.00 97.44 164 ILE A C 1
ATOM 1332 O O . ILE A 1 164 ? -11.723 -6.564 18.678 1.00 97.44 164 ILE A O 1
ATOM 1336 N N . ARG A 1 165 ? -10.313 -5.890 17.047 1.00 97.00 165 ARG A N 1
ATOM 1337 C CA . ARG A 1 165 ? -9.075 -6.201 17.770 1.00 97.00 165 ARG A CA 1
ATOM 1338 C C . ARG A 1 165 ? -9.002 -5.459 19.107 1.00 97.00 165 ARG A C 1
ATOM 1340 O O . ARG A 1 165 ? -8.715 -6.075 20.124 1.00 97.00 165 ARG A O 1
ATOM 1347 N N . ALA A 1 166 ? -9.311 -4.164 19.126 1.00 97.62 166 ALA A N 1
ATOM 1348 C CA . ALA A 1 166 ? -9.297 -3.362 20.348 1.00 97.62 166 ALA A CA 1
ATOM 1349 C C . ALA A 1 166 ? -10.307 -3.854 21.401 1.00 97.62 166 ALA A C 1
ATOM 1351 O O . ALA A 1 166 ? -9.979 -3.894 22.585 1.00 97.62 166 ALA A O 1
ATOM 1352 N N . LEU A 1 167 ? -11.513 -4.262 20.982 1.00 97.19 167 LEU A N 1
ATOM 1353 C CA . LEU A 1 167 ? -12.507 -4.872 21.873 1.00 97.19 167 LEU A CA 1
ATOM 1354 C C . LEU A 1 167 ? -12.013 -6.210 22.439 1.00 97.19 167 LEU A C 1
ATOM 1356 O O . LEU A 1 167 ? -12.117 -6.433 23.642 1.00 97.19 167 LEU A O 1
ATOM 1360 N N . ASP A 1 168 ? -11.451 -7.073 21.590 1.00 95.25 168 ASP A N 1
ATOM 1361 C CA . ASP A 1 168 ? -10.940 -8.389 21.998 1.00 95.25 168 ASP A CA 1
ATOM 1362 C C . ASP A 1 168 ? -9.763 -8.277 22.975 1.00 95.25 168 ASP A C 1
ATOM 1364 O O . ASP A 1 168 ? -9.635 -9.078 23.900 1.00 95.25 168 ASP A O 1
ATOM 1368 N N . GLU A 1 169 ? -8.923 -7.259 22.801 1.00 95.12 169 GLU A N 1
ATOM 1369 C CA . GLU A 1 169 ? -7.751 -7.008 23.640 1.00 95.12 169 GLU A CA 1
ATOM 1370 C C . GLU A 1 169 ? -8.033 -6.150 24.884 1.00 95.12 169 GLU A C 1
ATOM 1372 O O . GLU A 1 169 ? -7.104 -5.842 25.630 1.00 95.12 169 GLU A O 1
ATOM 1377 N N . ARG A 1 170 ? -9.291 -5.771 25.139 1.00 95.19 170 ARG A N 1
ATOM 1378 C CA . ARG A 1 170 ? -9.678 -4.870 26.241 1.00 95.19 170 ARG A CA 1
ATOM 1379 C C . ARG A 1 170 ? -8.994 -3.495 26.220 1.00 95.19 170 ARG A C 1
ATOM 1381 O O . ARG A 1 170 ? -8.632 -2.943 27.254 1.00 95.19 170 ARG A O 1
ATOM 1388 N N . LEU A 1 171 ? -8.850 -2.922 25.026 1.00 97.00 171 LEU A N 1
ATOM 1389 C CA . LEU A 1 171 ? -8.211 -1.622 24.778 1.00 97.00 171 LEU A CA 1
ATOM 1390 C C . LEU A 1 171 ? -9.227 -0.512 24.462 1.00 97.00 171 LEU A C 1
ATOM 1392 O O . LEU A 1 171 ? -8.953 0.382 23.661 1.00 97.00 171 LEU A O 1
ATOM 1396 N N . ILE A 1 172 ? -10.409 -0.565 25.080 1.00 96.62 172 ILE A N 1
ATOM 1397 C CA . ILE A 1 172 ? -11.469 0.447 24.963 1.00 96.62 172 ILE A CA 1
ATOM 1398 C C . ILE A 1 172 ? -12.019 0.758 26.358 1.00 96.62 172 ILE A C 1
ATOM 1400 O O . ILE A 1 172 ? -12.253 -0.156 27.149 1.00 96.62 172 ILE A O 1
ATOM 1404 N N . ASN A 1 173 ? -12.246 2.038 26.668 1.00 95.44 173 ASN A N 1
ATOM 1405 C CA . ASN A 1 173 ? -12.870 2.413 27.938 1.00 95.44 173 ASN A CA 1
ATOM 1406 C C . ASN A 1 173 ? -14.326 1.944 27.988 1.00 95.44 173 ASN A C 1
ATOM 1408 O O . ASN A 1 173 ? -15.052 2.029 27.000 1.00 95.44 173 ASN A O 1
ATOM 1412 N N . GLU A 1 174 ? -14.797 1.548 29.169 1.00 93.19 174 GLU A N 1
ATOM 1413 C CA . GLU A 1 174 ? -16.182 1.093 29.341 1.00 93.19 174 GLU A CA 1
ATOM 1414 C C . GLU A 1 174 ? -17.220 2.145 28.930 1.00 93.19 174 GLU A C 1
ATOM 1416 O O . GLU A 1 174 ? -18.243 1.799 28.335 1.00 93.19 174 GLU A O 1
ATOM 1421 N N . ALA A 1 175 ? -16.937 3.426 29.196 1.00 94.00 175 ALA A N 1
ATOM 1422 C CA . ALA A 1 175 ? -17.794 4.540 28.797 1.00 94.00 175 ALA A CA 1
ATOM 1423 C C . ALA A 1 175 ? -17.958 4.626 27.270 1.00 94.00 175 ALA A C 1
ATOM 1425 O O . ALA A 1 175 ? -19.042 4.920 26.784 1.00 94.00 175 ALA A O 1
ATOM 1426 N N . ASP A 1 176 ? -16.917 4.283 26.508 1.00 96.69 176 ASP A N 1
ATOM 1427 C CA . ASP A 1 176 ? -16.933 4.345 25.046 1.00 96.69 176 ASP A CA 1
ATOM 1428 C C . ASP A 1 176 ? -17.654 3.142 24.405 1.00 96.69 176 ASP A C 1
ATOM 1430 O O . ASP A 1 176 ? -17.911 3.141 23.199 1.00 96.69 176 ASP A O 1
ATOM 1434 N N . LEU A 1 177 ? -18.031 2.114 25.182 1.00 95.75 177 LEU A N 1
ATOM 1435 C CA . LEU A 1 177 ? -18.744 0.942 24.656 1.00 95.75 177 LEU A CA 1
ATOM 1436 C C . LEU A 1 177 ? -20.130 1.294 24.099 1.00 95.75 177 LEU A C 1
ATOM 1438 O O . LEU A 1 177 ? -20.658 0.565 23.260 1.00 95.75 177 LEU A O 1
ATOM 1442 N N . GLU A 1 178 ? -20.727 2.404 24.540 1.00 94.56 178 GLU A N 1
ATOM 1443 C CA . GLU A 1 178 ? -22.011 2.891 24.022 1.00 94.56 178 GLU A CA 1
ATOM 1444 C C . GLU A 1 178 ? -21.942 3.368 22.562 1.00 94.56 178 GLU A C 1
ATOM 1446 O O . GLU A 1 178 ? -22.973 3.448 21.890 1.00 94.56 178 GLU A O 1
ATOM 1451 N N . LEU A 1 179 ? -20.733 3.624 22.044 1.00 95.94 179 LEU A N 1
ATOM 1452 C CA . LEU A 1 179 ? -20.503 3.988 20.644 1.00 95.94 179 LEU A CA 1
ATOM 1453 C C . LEU A 1 179 ? -20.717 2.813 19.681 1.00 95.94 179 LEU A C 1
ATOM 1455 O O . LEU A 1 179 ? -20.812 3.023 18.471 1.00 95.94 179 LEU A O 1
ATOM 1459 N N . PHE A 1 180 ? -20.769 1.578 20.185 1.00 96.50 180 PHE A N 1
ATOM 1460 C CA . PHE A 1 180 ? -21.062 0.388 19.392 1.00 96.50 180 PHE A CA 1
ATOM 1461 C C . PHE A 1 180 ? -22.540 0.057 19.539 1.00 96.50 180 PHE A C 1
ATOM 1463 O O . PHE A 1 180 ? -22.927 -0.724 20.401 1.00 96.50 180 PHE A O 1
ATOM 1470 N N . GLN A 1 181 ? -23.377 0.674 18.711 1.00 94.38 181 GLN A N 1
ATOM 1471 C CA . GLN A 1 181 ? -24.824 0.465 18.741 1.00 94.38 181 GLN A CA 1
ATOM 1472 C C . GLN A 1 181 ? -25.247 -0.650 17.785 1.00 94.38 181 GLN A C 1
ATOM 1474 O O . GLN A 1 181 ? -24.568 -0.951 16.799 1.00 94.38 181 GLN A O 1
ATOM 1479 N N . LYS A 1 182 ? -26.392 -1.272 18.080 1.00 95.00 182 LYS A N 1
ATOM 1480 C CA . LYS A 1 182 ? -26.998 -2.249 17.177 1.00 95.00 182 LYS A CA 1
ATOM 1481 C C . LYS A 1 182 ? -27.376 -1.534 15.875 1.00 95.00 182 LYS A C 1
ATOM 1483 O O . LYS A 1 182 ? -28.152 -0.584 15.949 1.00 95.00 182 LYS A O 1
ATOM 1488 N N . PRO A 1 183 ? -26.874 -1.976 14.711 1.00 95.12 183 PRO A N 1
ATOM 1489 C CA . PRO A 1 183 ? -27.173 -1.295 13.463 1.00 95.12 183 PRO A CA 1
ATOM 1490 C C . PRO A 1 183 ? -28.630 -1.496 13.045 1.00 95.12 183 PRO A C 1
ATOM 1492 O O . PRO A 1 183 ? -29.240 -2.538 13.319 1.00 95.12 183 PRO A O 1
ATOM 1495 N N . GLU A 1 184 ? -29.167 -0.510 12.339 1.00 94.31 184 GLU A N 1
ATOM 1496 C CA . GLU A 1 184 ? -30.528 -0.546 11.815 1.00 94.31 184 GLU A CA 1
ATOM 1497 C C . GLU A 1 184 ? -30.651 -1.456 10.582 1.00 94.31 184 GLU A C 1
ATOM 1499 O O . GLU A 1 184 ? -29.678 -1.829 9.909 1.00 94.31 184 GLU A O 1
ATOM 1504 N N . ALA A 1 185 ? -31.890 -1.832 10.258 1.00 91.88 185 ALA A N 1
ATOM 1505 C CA . ALA A 1 185 ? -32.172 -2.578 9.041 1.00 91.88 185 ALA A CA 1
ATOM 1506 C C . ALA A 1 185 ? -31.797 -1.739 7.806 1.00 91.88 185 ALA A C 1
ATOM 1508 O O . ALA A 1 185 ? -32.248 -0.611 7.646 1.00 91.88 185 ALA A O 1
ATOM 1509 N N . GLY A 1 186 ? -30.976 -2.307 6.919 1.00 90.69 186 GLY A N 1
ATOM 1510 C CA . GLY A 1 186 ? -30.512 -1.624 5.705 1.00 90.69 186 GLY A CA 1
ATOM 1511 C C . GLY A 1 186 ? -29.313 -0.692 5.907 1.00 90.69 186 GLY A C 1
ATOM 1512 O O . GLY A 1 186 ? -28.825 -0.125 4.931 1.00 90.69 186 GLY A O 1
ATOM 1513 N N . GLU A 1 187 ? -28.788 -0.568 7.129 1.00 93.38 187 GLU A N 1
ATOM 1514 C CA . GLU A 1 187 ? -27.621 0.270 7.384 1.00 93.38 187 GLU A CA 1
ATOM 1515 C C . GLU A 1 187 ? -26.376 -0.234 6.634 1.00 93.38 187 GLU A C 1
ATOM 1517 O O . GLU A 1 187 ? -26.120 -1.438 6.490 1.00 93.38 187 GLU A O 1
ATOM 1522 N N . ARG A 1 188 ? -25.554 0.704 6.157 1.00 92.06 188 ARG A N 1
ATOM 1523 C CA . ARG A 1 188 ? -24.289 0.378 5.499 1.00 92.06 188 ARG A CA 1
ATOM 1524 C C . ARG A 1 188 ? -23.353 -0.357 6.459 1.00 92.06 188 ARG A C 1
ATOM 1526 O O . ARG A 1 188 ? -23.219 0.021 7.623 1.00 92.06 188 ARG A O 1
ATOM 1533 N N . ASP A 1 189 ? -22.682 -1.380 5.933 1.00 93.75 189 ASP A N 1
ATOM 1534 C CA . ASP A 1 189 ? -21.733 -2.222 6.668 1.00 93.75 189 ASP A CA 1
ATOM 1535 C C . ASP A 1 189 ? -22.365 -2.956 7.872 1.00 93.75 189 ASP A C 1
ATOM 1537 O O . ASP A 1 189 ? -21.656 -3.365 8.793 1.00 93.75 189 ASP A O 1
ATOM 1541 N N . ARG A 1 190 ? -23.695 -3.191 7.839 1.00 94.56 190 ARG A N 1
ATOM 1542 C CA . ARG A 1 190 ? -24.481 -3.847 8.905 1.00 94.56 190 ARG A CA 1
ATOM 1543 C C . ARG A 1 190 ? -23.781 -5.058 9.513 1.00 94.56 190 ARG A C 1
ATOM 1545 O O . ARG A 1 190 ? -23.617 -5.115 10.721 1.00 94.56 190 ARG A O 1
ATOM 1552 N N . LYS A 1 191 ? -23.300 -5.994 8.685 1.00 94.69 191 LYS A N 1
ATOM 1553 C CA . LYS A 1 191 ? -22.632 -7.219 9.164 1.00 94.69 191 LYS A CA 1
ATOM 1554 C C . LYS A 1 191 ? -21.413 -6.930 10.051 1.00 94.69 191 LYS A C 1
ATOM 1556 O O . LYS A 1 191 ? -21.181 -7.661 11.005 1.00 94.69 191 LYS A O 1
ATOM 1561 N N . GLN A 1 192 ? -20.620 -5.906 9.731 1.00 96.12 192 GLN A N 1
ATOM 1562 C CA . GLN A 1 192 ? -19.446 -5.546 10.535 1.00 96.12 192 GLN A CA 1
ATOM 1563 C C . GLN A 1 192 ? -19.857 -4.811 11.814 1.00 96.12 192 GLN A C 1
ATOM 1565 O O . GLN A 1 192 ? -19.339 -5.107 12.887 1.00 96.12 192 GLN A O 1
ATOM 1570 N N . LYS A 1 193 ? -20.852 -3.922 11.729 1.00 96.00 193 LYS A N 1
ATOM 1571 C CA . LYS A 1 193 ? -21.412 -3.226 12.897 1.00 96.00 193 LYS A CA 1
ATOM 1572 C C . LYS A 1 193 ? -22.087 -4.182 13.886 1.00 96.00 193 LYS A C 1
ATOM 1574 O O . LYS A 1 193 ? -21.906 -4.034 15.087 1.00 96.00 193 LYS A O 1
ATOM 1579 N N . GLU A 1 194 ? -22.772 -5.218 13.402 1.00 96.25 194 GLU A N 1
ATOM 1580 C CA . GLU A 1 194 ? -23.345 -6.279 14.244 1.00 96.25 194 GLU A CA 1
ATOM 1581 C C . GLU A 1 194 ? -22.269 -7.041 15.020 1.00 96.25 194 GLU A C 1
ATOM 1583 O O . GLU A 1 194 ? -22.448 -7.309 16.207 1.00 96.25 194 GLU A O 1
ATOM 1588 N N . LYS A 1 195 ? -21.133 -7.353 14.381 1.00 96.06 195 LYS A N 1
ATOM 1589 C CA . LYS A 1 195 ? -19.995 -7.990 15.062 1.00 96.06 195 LYS A CA 1
ATOM 1590 C C . LYS A 1 195 ? -19.423 -7.100 16.162 1.00 96.06 195 LYS A C 1
ATOM 1592 O O . LYS A 1 195 ? -19.141 -7.597 17.249 1.00 96.06 195 LYS A O 1
ATOM 1597 N N . LEU A 1 196 ? -19.262 -5.806 15.884 1.00 96.88 196 LEU A N 1
ATOM 1598 C CA . LEU A 1 196 ? -18.786 -4.836 16.871 1.00 96.88 196 LEU A CA 1
ATOM 1599 C C . LEU A 1 196 ? -19.745 -4.719 18.056 1.00 96.88 196 LEU A C 1
ATOM 1601 O O . LEU A 1 196 ? -19.309 -4.824 19.198 1.00 96.88 196 LEU A O 1
ATOM 1605 N N . TYR A 1 197 ? -21.046 -4.584 17.788 1.00 96.69 197 TYR A N 1
ATOM 1606 C CA . TYR A 1 197 ? -22.082 -4.541 18.820 1.00 96.69 197 TYR A CA 1
ATOM 1607 C C . TYR A 1 197 ? -22.061 -5.792 19.708 1.00 96.69 197 TYR A C 1
ATOM 1609 O O . TYR A 1 197 ? -22.036 -5.687 20.933 1.00 96.69 197 TYR A O 1
ATOM 1617 N N . ALA A 1 198 ? -22.010 -6.982 19.101 1.00 95.44 198 ALA A N 1
ATOM 1618 C CA . ALA A 1 198 ? -21.962 -8.240 19.841 1.00 95.44 198 ALA A CA 1
ATOM 1619 C C . ALA A 1 198 ? -20.724 -8.334 20.752 1.00 95.44 198 ALA A C 1
ATOM 1621 O O . ALA A 1 198 ? -20.844 -8.736 21.910 1.00 95.44 198 ALA A O 1
ATOM 1622 N N . LYS A 1 199 ? -19.549 -7.915 20.260 1.00 95.06 199 LYS A N 1
ATOM 1623 C CA . LYS A 1 199 ? -18.312 -7.877 21.058 1.00 95.06 199 LYS A CA 1
ATOM 1624 C C . LYS A 1 199 ? -18.390 -6.864 22.198 1.00 95.06 199 LYS A C 1
ATOM 1626 O O . LYS A 1 199 ? -18.017 -7.197 23.317 1.00 95.06 199 LYS A O 1
ATOM 1631 N N . ALA A 1 200 ? -18.934 -5.674 21.951 1.00 95.19 200 ALA A N 1
ATOM 1632 C CA . ALA A 1 200 ? -19.103 -4.649 22.979 1.00 95.19 200 ALA A CA 1
ATOM 1633 C C . ALA A 1 200 ? -20.064 -5.078 24.104 1.00 95.19 200 ALA A C 1
ATOM 1635 O O . ALA A 1 200 ? -19.837 -4.737 25.263 1.00 95.19 200 ALA A O 1
ATOM 1636 N N . ILE A 1 201 ? -21.109 -5.863 23.805 1.00 93.06 201 ILE A N 1
ATOM 1637 C CA . ILE A 1 201 ? -21.970 -6.451 24.847 1.00 93.06 201 ILE A CA 1
ATOM 1638 C C . ILE A 1 201 ? -21.213 -7.507 25.653 1.00 93.06 201 ILE A C 1
ATOM 1640 O O . ILE A 1 201 ? -21.271 -7.484 26.881 1.00 93.06 201 ILE A O 1
ATOM 1644 N N . GLY A 1 202 ? -20.496 -8.413 24.978 1.00 87.06 202 GLY A N 1
ATOM 1645 C CA . GLY A 1 202 ? -19.689 -9.441 25.645 1.00 87.06 202 GLY A CA 1
ATOM 1646 C C . GLY A 1 202 ? -18.638 -8.838 26.580 1.00 87.06 202 GLY A C 1
ATOM 1647 O O . GLY A 1 202 ? -18.431 -9.342 27.681 1.00 87.06 202 GLY A O 1
ATOM 1648 N N . TYR A 1 203 ? -18.063 -7.700 26.189 1.00 84.44 203 TYR A N 1
ATOM 1649 C CA . TYR A 1 203 ? -17.110 -6.932 26.988 1.00 84.44 203 TYR A CA 1
ATOM 1650 C C . TYR A 1 203 ? -17.629 -6.601 28.393 1.00 84.44 203 TYR A C 1
ATOM 1652 O O . TYR A 1 203 ? -16.909 -6.778 29.367 1.00 84.44 203 TYR A O 1
ATOM 1660 N N . LYS A 1 204 ? -18.890 -6.159 28.510 1.00 71.38 204 LYS A N 1
ATOM 1661 C CA . LYS A 1 204 ? -19.500 -5.748 29.791 1.00 71.38 204 LYS A CA 1
ATOM 1662 C C . LYS A 1 204 ? -19.766 -6.915 30.747 1.00 71.38 204 LYS A C 1
ATOM 1664 O O . LYS A 1 204 ? -20.006 -6.687 31.926 1.00 71.38 204 LYS A O 1
ATOM 1669 N N . GLY A 1 205 ? -19.791 -8.146 30.236 1.00 59.41 205 GLY A N 1
ATOM 1670 C CA . GLY A 1 205 ? -20.093 -9.352 31.010 1.00 59.41 205 GLY A CA 1
ATOM 1671 C C . GLY A 1 205 ? -18.868 -10.118 31.515 1.00 59.41 205 GLY A C 1
ATOM 1672 O O . GLY A 1 205 ? -19.047 -11.235 31.997 1.00 59.41 205 GLY A O 1
ATOM 1673 N N . SER A 1 206 ? -17.655 -9.570 31.358 1.00 56.66 206 SER A N 1
ATOM 1674 C CA . SER A 1 206 ? -16.373 -10.278 31.516 1.00 56.66 206 SER A CA 1
ATOM 1675 C C . SER A 1 206 ? -15.412 -9.607 32.487 1.00 56.66 206 SER A C 1
ATOM 1677 O O . SER A 1 206 ? -14.530 -10.334 32.989 1.00 56.66 206 SER A O 1
#

Sequence (206 aa):
MSLETAAKQIDELAIRDQADSINLRILSLSSSDQLSIHGLLDPGTLEYITMNRVRFTFDDAVKEHIVWACYRNQEWSDALLLKLIKEYKQDPYVALESIIINAVTRDQVTKEQIDLILQHGPDNDGLRRQIYFWSVRNQLETRHVLSTAGIQTLQRVRGYDLLIRALDERLINEADLELFQKPEAGERDRKQKEKLYAKAIGYKGS

Secondary structure (DSSP, 8-state):
--HHHHHHHHHHHHHTT-HHHHHHHHHTS-HHHHHHGGGTS-HHHHHHHHHTGGG--S-HHHHHHHHHHHHTTSPP-HHHHHHHHHHHHHS--HHHHHHHHHHHHTT---HHHHHHHHHHS---HHHHHHHHHHHHHHHHHTTPPBPHHHHHHHHHTT-HHHHHHHHHTT-B-GGGGGGSPPPPTT-TTHHHHHHHHHHHHHHHT-